Protein AF-A0A2G4G4Y2-F1 (afdb_monomer)

Solvent-accessible surface area (backbone atoms only — not comparable to full-atom values): 16328 Å² total; per-residue (Å²): 122,47,78,44,84,45,77,45,58,64,54,58,92,35,68,76,43,40,57,53,29,31,50,55,22,42,56,52,33,53,54,50,51,58,47,29,73,79,35,53,70,51,38,37,40,39,32,40,36,56,29,39,43,84,47,42,47,53,58,39,65,85,39,90,71,44,23,54,49,70,48,42,33,32,45,43,51,60,64,74,52,67,46,83,78,74,74,48,57,49,29,40,37,45,68,35,59,36,58,76,95,68,57,44,20,32,70,56,62,45,24,41,33,36,27,53,46,50,32,34,24,45,40,30,49,57,24,28,30,56,20,45,44,54,79,44,49,46,52,54,78,38,79,83,54,38,13,29,63,90,73,63,41,45,18,43,64,43,79,47,68,86,39,32,66,68,30,56,49,29,54,72,47,68,47,69,46,80,46,57,70,86,43,76,46,75,59,38,81,80,53,71,64,75,71,70,42,73,74,48,55,61,72,83,62,88,75,76,65,90,81,40,52,48,54,74,54,59,80,77,47,52,55,61,56,50,25,65,43,50,67,24,62,28,35,40,64,33,31,30,63,35,66,52,60,89,57,20,30,36,34,35,89,93,46,75,30,45,33,41,39,66,16,69,67,32,44,58,64,52,67,78,53,59,60,68,37,78,43,62,32,44,26,31,32,40,79,53,97,95,37,67,29,28,37,33,37,50,60,73,32,65,50,84,130

Nearest PDB structures (foldseek):
  4fva-assembly4_D  TM=6.480E-01  e=4.815E-03  Caenorhabditis elegans
  4fva-assembly1_A  TM=6.476E-01  e=6.534E-03  Caenorhabditis elegans
  4gew-assembly1_A-2  TM=6.719E-01  e=1.445E-02  Caenorhabditis elegans
  4o2d-assembly1_A  TM=7.742E-01  e=1.471E-01  Mycolicibacterium smegmatis MC2 155
  2rdh-assembly2_D  TM=5.387E-01  e=1.172E+00  Staphylococcus aureus

Structure (mmCIF, N/CA/C/O backbone):
data_AF-A0A2G4G4Y2-F1
#
_entry.id   AF-A0A2G4G4Y2-F1
#
loop_
_atom_site.group_PDB
_atom_site.id
_atom_site.type_symbol
_atom_site.label_atom_id
_atom_site.label_alt_id
_atom_site.label_comp_id
_atom_site.label_asym_id
_atom_site.label_entity_id
_atom_site.label_seq_id
_atom_site.pdbx_PDB_ins_code
_atom_site.Cartn_x
_atom_site.Cartn_y
_atom_site.Cartn_z
_atom_site.occupancy
_atom_site.B_iso_or_equiv
_atom_site.auth_seq_id
_atom_site.auth_comp_id
_atom_site.auth_asym_id
_atom_site.auth_atom_id
_atom_site.pdbx_PDB_model_num
ATOM 1 N N . VAL A 1 1 ? 10.364 -10.256 -24.403 1.00 93.12 1 VAL A N 1
ATOM 2 C CA . VAL A 1 1 ? 9.999 -9.499 -23.184 1.00 93.12 1 VAL A CA 1
ATOM 3 C C . VAL A 1 1 ? 10.179 -10.424 -21.996 1.00 93.12 1 VAL A C 1
ATOM 5 O O . VAL A 1 1 ? 9.792 -11.580 -22.102 1.00 93.12 1 VAL A O 1
ATOM 8 N N . TYR A 1 2 ? 10.785 -9.948 -20.914 1.00 97.50 2 TYR A N 1
ATOM 9 C CA . TYR A 1 2 ? 10.901 -10.660 -19.643 1.00 97.50 2 TYR A CA 1
ATOM 10 C C . TYR A 1 2 ? 9.932 -10.039 -18.639 1.00 97.50 2 TYR A C 1
ATOM 12 O O . TYR A 1 2 ? 9.883 -8.816 -18.522 1.00 97.50 2 TYR A O 1
ATOM 20 N N . VAL A 1 3 ? 9.178 -10.866 -17.918 1.00 98.00 3 VAL A N 1
ATOM 21 C CA . VAL A 1 3 ? 8.216 -10.410 -16.907 1.00 98.00 3 VAL A CA 1
ATOM 22 C C . VAL A 1 3 ? 8.534 -11.090 -15.581 1.00 98.00 3 VAL A C 1
ATOM 24 O O . VAL A 1 3 ? 8.591 -12.316 -15.513 1.00 98.00 3 VAL A O 1
ATOM 27 N N . TYR A 1 4 ? 8.742 -10.294 -14.534 1.00 98.44 4 TYR A N 1
ATOM 28 C CA . TYR A 1 4 ? 9.007 -10.763 -13.178 1.00 98.44 4 TYR A CA 1
ATOM 29 C C . TYR A 1 4 ? 7.856 -10.377 -12.254 1.00 98.44 4 TYR A C 1
ATOM 31 O O . TYR A 1 4 ? 7.689 -9.202 -11.932 1.00 98.44 4 TYR A O 1
ATOM 39 N N . SER A 1 5 ? 7.102 -11.376 -11.796 1.00 98.19 5 SER A N 1
ATOM 40 C CA . SER A 1 5 ? 6.100 -11.213 -10.741 1.00 98.19 5 SER A CA 1
ATOM 41 C C . SER A 1 5 ? 6.746 -11.462 -9.383 1.00 98.19 5 SER A C 1
ATOM 43 O O . SER A 1 5 ? 7.314 -12.528 -9.152 1.00 98.19 5 SER A O 1
ATOM 45 N N . ASN A 1 6 ? 6.681 -10.478 -8.494 1.00 98.38 6 ASN A N 1
ATOM 46 C CA . ASN A 1 6 ? 7.369 -10.483 -7.212 1.00 98.38 6 ASN A CA 1
ATOM 47 C C . ASN A 1 6 ? 6.383 -10.355 -6.049 1.00 98.38 6 ASN A C 1
ATOM 49 O O . ASN A 1 6 ? 5.378 -9.655 -6.140 1.00 98.38 6 ASN A O 1
ATOM 53 N N . HIS A 1 7 ? 6.727 -11.006 -4.941 1.00 98.31 7 HIS A N 1
ATOM 54 C CA . HIS A 1 7 ? 6.141 -10.763 -3.629 1.00 98.31 7 HIS A CA 1
ATOM 55 C C . HIS A 1 7 ? 7.283 -10.791 -2.607 1.00 98.31 7 HIS A C 1
ATOM 57 O O . HIS A 1 7 ? 7.875 -11.840 -2.348 1.00 98.31 7 HIS A O 1
ATOM 63 N N . TRP A 1 8 ? 7.681 -9.627 -2.098 1.00 98.38 8 TRP A N 1
ATOM 64 C CA . TRP A 1 8 ? 8.830 -9.497 -1.197 1.00 98.38 8 TRP A CA 1
ATOM 65 C C . TRP A 1 8 ? 8.428 -9.485 0.277 1.00 98.38 8 TRP A C 1
ATOM 67 O O . TRP A 1 8 ? 7.256 -9.422 0.625 1.00 98.38 8 TRP A O 1
ATOM 77 N N . LYS A 1 9 ? 9.423 -9.554 1.170 1.00 97.81 9 LYS A N 1
ATOM 78 C CA . LYS A 1 9 ? 9.201 -9.590 2.618 1.00 97.81 9 LYS A CA 1
ATOM 79 C C . LYS A 1 9 ? 8.484 -8.324 3.108 1.00 97.81 9 LYS A C 1
ATOM 81 O O . LYS A 1 9 ? 9.024 -7.226 2.964 1.00 97.81 9 LYS A O 1
ATOM 86 N N . SER A 1 10 ? 7.336 -8.510 3.760 1.00 96.94 10 SER A N 1
ATOM 87 C CA . SER A 1 10 ? 6.523 -7.444 4.358 1.00 96.94 10 SER A CA 1
ATOM 88 C C . SER A 1 10 ? 7.231 -6.631 5.442 1.00 96.94 10 SER A C 1
ATOM 90 O O . SER A 1 10 ? 8.297 -7.003 5.937 1.00 96.94 10 SER A O 1
ATOM 92 N N . GLY A 1 11 ? 6.636 -5.487 5.791 1.00 95.00 11 GLY A N 1
ATOM 93 C CA . GLY A 1 11 ? 7.161 -4.549 6.786 1.00 95.00 11 GLY A CA 1
ATOM 94 C C . GLY A 1 11 ? 7.997 -3.435 6.164 1.00 95.00 11 GLY A C 1
ATOM 95 O O . GLY A 1 11 ? 9.177 -3.295 6.493 1.00 95.00 11 GLY A O 1
ATOM 96 N N . ALA A 1 12 ? 7.391 -2.654 5.263 1.00 93.75 12 ALA A N 1
ATOM 97 C CA . ALA A 1 12 ? 8.050 -1.572 4.530 1.00 93.75 12 ALA A CA 1
ATOM 98 C C . ALA A 1 12 ? 8.750 -0.567 5.459 1.00 93.75 12 ALA A C 1
ATOM 100 O O . ALA A 1 12 ? 9.874 -0.174 5.190 1.00 93.75 12 ALA A O 1
ATOM 101 N N . GLY A 1 13 ? 8.144 -0.197 6.591 1.00 92.81 13 GLY A N 1
ATOM 102 C CA . GLY A 1 13 ? 8.740 0.745 7.550 1.00 92.81 13 GLY A CA 1
ATOM 103 C C . GLY A 1 13 ? 9.820 0.168 8.478 1.00 92.81 13 GLY A C 1
ATOM 104 O O . GLY A 1 13 ? 10.372 0.906 9.293 1.00 92.81 13 GLY A O 1
ATOM 105 N N . ASP A 1 14 ? 10.127 -1.129 8.391 1.00 95.69 14 ASP A N 1
ATOM 106 C CA . ASP A 1 14 ? 11.082 -1.805 9.274 1.00 95.69 14 ASP A CA 1
ATOM 107 C C . ASP A 1 14 ? 12.460 -1.942 8.601 1.00 95.69 14 ASP A C 1
ATOM 109 O O . ASP A 1 14 ? 12.625 -2.659 7.610 1.00 95.69 14 ASP A O 1
ATOM 113 N N . ALA A 1 15 ? 13.469 -1.264 9.160 1.00 95.19 15 ALA A N 1
ATOM 114 C CA . ALA A 1 15 ? 14.845 -1.276 8.655 1.00 95.19 15 ALA A CA 1
ATOM 115 C C . ALA A 1 15 ? 15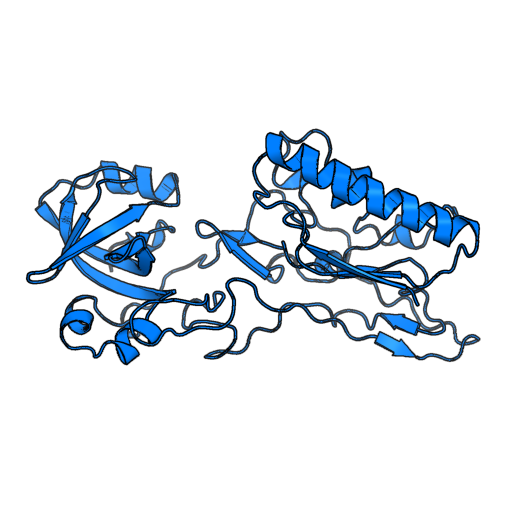.561 -2.632 8.833 1.00 95.19 15 ALA A C 1
ATOM 117 O O . ALA A 1 15 ? 16.504 -2.941 8.104 1.00 95.19 15 ALA A O 1
ATOM 118 N N . GLY A 1 16 ? 15.138 -3.454 9.796 1.00 96.44 16 GLY A N 1
ATOM 119 C CA . GLY A 1 16 ? 15.611 -4.827 9.952 1.00 96.44 16 GLY A CA 1
ATOM 120 C C . GLY A 1 16 ? 15.091 -5.722 8.830 1.00 96.44 16 GLY A C 1
ATOM 121 O O . GLY A 1 16 ? 15.869 -6.459 8.223 1.00 96.44 16 GLY A O 1
ATOM 122 N N . LEU A 1 17 ? 13.802 -5.603 8.501 1.00 97.12 17 LEU A N 1
ATOM 123 C CA . LEU A 1 17 ? 13.182 -6.345 7.396 1.00 97.12 17 LEU A CA 1
ATOM 12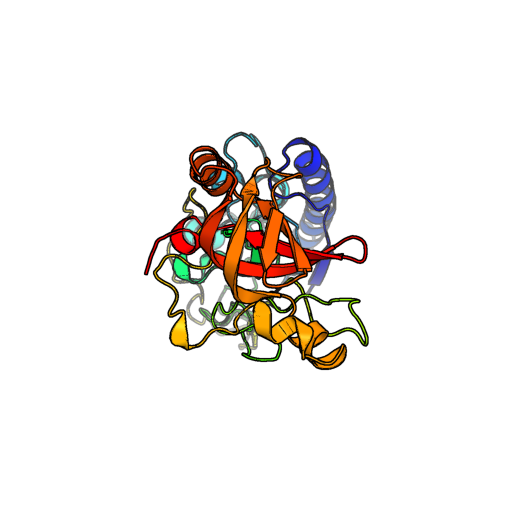4 C C . LEU A 1 17 ? 13.639 -5.842 6.018 1.00 97.12 17 LEU A C 1
ATOM 126 O O . LEU A 1 17 ? 13.723 -6.638 5.079 1.00 97.12 17 LEU A O 1
ATOM 130 N N . GLU A 1 18 ? 14.055 -4.577 5.908 1.00 97.88 18 GLU A N 1
ATOM 131 C CA . GLU A 1 18 ? 14.654 -4.019 4.687 1.00 97.88 18 GLU A CA 1
ATOM 132 C C . GLU A 1 18 ? 15.887 -4.806 4.233 1.00 97.88 18 GLU A C 1
ATOM 134 O O . GLU A 1 18 ? 16.091 -4.992 3.036 1.00 97.88 18 GLU A O 1
ATOM 139 N N . LYS A 1 19 ? 16.662 -5.382 5.162 1.00 97.50 19 LYS A N 1
ATOM 140 C CA . LYS A 1 19 ? 17.805 -6.247 4.822 1.00 97.50 19 LYS A CA 1
ATOM 141 C C . LYS A 1 19 ? 17.390 -7.462 3.988 1.00 97.50 19 LYS A C 1
ATOM 143 O O . LYS A 1 19 ? 18.124 -7.861 3.088 1.00 97.50 19 LYS A O 1
ATOM 148 N N . THR A 1 20 ? 16.210 -8.023 4.255 1.00 98.31 20 THR A N 1
ATOM 149 C CA . THR A 1 20 ? 15.667 -9.146 3.473 1.00 98.31 20 THR A CA 1
ATOM 150 C C . THR A 1 20 ? 15.221 -8.667 2.093 1.00 98.31 20 THR A C 1
ATOM 152 O O . THR A 1 20 ? 15.531 -9.297 1.087 1.00 98.31 20 THR A O 1
ATOM 155 N N . ARG A 1 21 ? 14.556 -7.507 2.007 1.00 98.38 21 ARG A N 1
ATOM 156 C CA . ARG A 1 21 ? 14.176 -6.924 0.710 1.00 98.38 21 ARG A CA 1
ATOM 157 C C . ARG A 1 21 ? 15.396 -6.557 -0.138 1.00 98.38 21 ARG A C 1
ATOM 159 O O . ARG A 1 21 ? 15.379 -6.783 -1.341 1.00 98.38 21 ARG A O 1
ATOM 166 N N . ILE A 1 22 ? 16.483 -6.088 0.475 1.00 98.56 22 ILE A N 1
ATOM 167 C CA . ILE A 1 22 ? 17.778 -5.867 -0.188 1.00 98.56 22 ILE A CA 1
ATOM 168 C C . ILE A 1 22 ? 18.317 -7.167 -0.798 1.00 98.56 22 ILE A C 1
ATOM 170 O O . ILE A 1 22 ? 18.809 -7.147 -1.924 1.00 98.56 22 ILE A O 1
ATOM 174 N N . GLN A 1 23 ? 18.202 -8.303 -0.104 1.00 98.50 23 GLN A N 1
ATOM 175 C CA . GLN A 1 23 ? 18.590 -9.606 -0.659 1.00 98.50 23 GLN A CA 1
ATOM 176 C C . GLN A 1 23 ? 17.690 -10.005 -1.836 1.00 98.50 23 GLN A C 1
ATOM 178 O O . GLN A 1 23 ? 18.212 -10.383 -2.886 1.00 98.50 23 GLN A O 1
ATOM 183 N N . ASN A 1 24 ? 16.366 -9.845 -1.706 1.00 98.44 24 ASN A N 1
ATOM 184 C CA . ASN A 1 24 ? 15.411 -10.101 -2.793 1.00 98.44 24 ASN A CA 1
ATOM 185 C C . ASN A 1 24 ? 15.750 -9.272 -4.043 1.00 98.44 24 ASN A C 1
ATOM 187 O O . ASN A 1 24 ? 15.885 -9.813 -5.142 1.00 98.44 24 ASN A O 1
ATOM 191 N N . ALA A 1 25 ? 15.959 -7.965 -3.861 1.00 98.25 25 ALA A N 1
ATOM 192 C CA . ALA A 1 25 ? 16.370 -7.056 -4.922 1.00 98.25 25 ALA A CA 1
ATOM 193 C C . ALA A 1 25 ? 17.727 -7.445 -5.516 1.00 98.25 25 ALA A C 1
ATOM 195 O O . ALA A 1 25 ? 17.899 -7.360 -6.726 1.00 98.25 25 ALA A O 1
ATOM 196 N N . GLY A 1 26 ? 18.677 -7.912 -4.701 1.00 98.25 26 GLY A N 1
ATOM 197 C CA . GLY A 1 26 ? 19.991 -8.364 -5.159 1.00 98.25 26 GLY A CA 1
ATOM 198 C C . GLY A 1 26 ? 19.918 -9.584 -6.080 1.00 98.25 26 GLY A C 1
ATOM 199 O O . GLY A 1 26 ? 20.594 -9.613 -7.110 1.00 98.25 26 GLY A O 1
ATOM 200 N N . VAL A 1 27 ? 19.064 -10.561 -5.756 1.00 98.31 27 VAL A N 1
ATOM 201 C CA . VAL A 1 27 ? 18.816 -11.735 -6.612 1.00 98.31 27 VAL A CA 1
ATOM 202 C C . VAL A 1 27 ? 18.230 -11.300 -7.952 1.00 98.31 27 VAL A C 1
ATOM 204 O O . VAL A 1 27 ? 18.762 -11.669 -9.003 1.00 98.31 27 VAL A O 1
ATOM 207 N N . LEU A 1 28 ? 17.183 -10.469 -7.925 1.00 98.06 28 LEU A N 1
ATOM 208 C CA . LEU A 1 28 ? 16.564 -9.962 -9.147 1.00 98.06 28 LEU A CA 1
ATOM 209 C C . LEU A 1 28 ? 17.567 -9.140 -9.966 1.00 98.06 28 LEU A C 1
ATOM 211 O O . LEU A 1 28 ? 17.751 -9.400 -11.150 1.00 98.06 28 LEU A O 1
ATOM 215 N N . ARG A 1 29 ? 18.293 -8.214 -9.331 1.00 97.19 29 ARG A N 1
ATOM 216 C CA . ARG A 1 29 ? 19.305 -7.373 -9.977 1.00 97.19 29 ARG A CA 1
ATOM 217 C C . ARG A 1 29 ? 20.386 -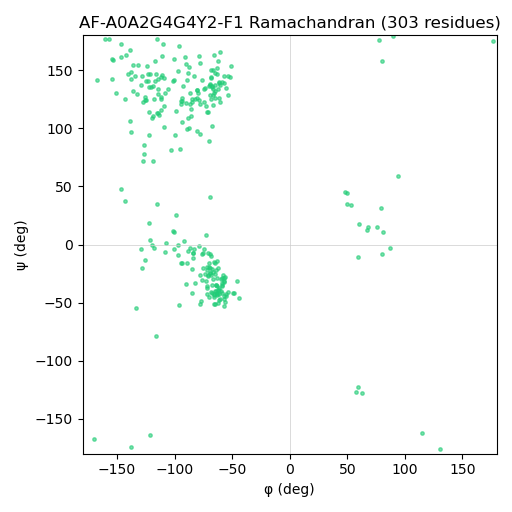8.197 -10.663 1.00 97.19 29 ARG A C 1
ATOM 219 O O . ARG A 1 29 ? 20.734 -7.900 -11.802 1.00 97.19 29 ARG A O 1
ATOM 226 N N . LYS A 1 30 ? 20.899 -9.243 -10.006 1.00 97.12 30 LYS A N 1
ATOM 227 C CA . LYS A 1 30 ? 21.881 -10.151 -10.615 1.00 97.12 30 LYS A CA 1
ATOM 228 C C . LYS A 1 30 ? 21.326 -10.758 -11.903 1.00 97.12 30 LYS A C 1
ATOM 230 O O . LYS A 1 30 ? 22.004 -10.724 -12.927 1.00 97.12 30 LYS A O 1
ATOM 235 N N . ARG A 1 31 ? 20.083 -11.243 -11.869 1.00 97.44 31 ARG A N 1
ATOM 236 C CA . ARG A 1 31 ? 19.438 -11.825 -13.047 1.00 97.44 31 ARG A CA 1
ATOM 237 C C . ARG A 1 31 ? 19.229 -10.805 -14.169 1.00 97.44 31 ARG A C 1
ATOM 239 O O . ARG A 1 31 ? 19.439 -11.126 -15.335 1.00 97.44 31 ARG A O 1
ATOM 246 N N . LEU A 1 32 ? 18.848 -9.575 -13.832 1.00 96.38 32 LEU A N 1
ATOM 247 C CA . LEU A 1 32 ? 18.716 -8.494 -14.810 1.00 96.38 32 LEU A CA 1
ATOM 248 C C . LEU A 1 32 ? 20.056 -8.156 -15.462 1.00 96.38 32 LEU A C 1
ATOM 250 O O . LEU A 1 32 ? 20.117 -8.026 -16.677 1.00 96.38 32 LEU A O 1
ATOM 254 N N . ASN A 1 33 ? 21.139 -8.098 -14.687 1.00 94.94 33 ASN A N 1
ATOM 255 C CA . ASN A 1 33 ? 22.475 -7.858 -15.229 1.00 94.94 33 ASN A CA 1
ATOM 256 C C . ASN A 1 33 ? 22.905 -8.963 -16.210 1.00 94.94 33 ASN A C 1
ATOM 258 O O . ASN A 1 33 ? 23.512 -8.662 -17.232 1.00 94.94 33 ASN A O 1
ATOM 262 N N . GLU A 1 34 ? 22.581 -10.232 -15.936 1.00 95.38 34 GLU A N 1
ATOM 263 C CA . GLU A 1 34 ? 22.824 -11.338 -16.878 1.00 95.38 34 GLU A CA 1
ATOM 264 C C . GLU A 1 34 ? 22.056 -11.140 -18.192 1.00 95.38 34 GLU A C 1
ATOM 266 O O . GLU A 1 34 ? 22.616 -11.341 -19.267 1.00 95.38 34 GLU A O 1
ATOM 271 N N . ILE A 1 35 ? 20.794 -10.709 -18.109 1.00 95.69 35 ILE A N 1
ATOM 272 C CA . ILE A 1 35 ? 19.957 -10.421 -19.280 1.00 95.69 35 ILE A CA 1
ATOM 273 C C . ILE A 1 35 ? 20.529 -9.248 -20.078 1.00 95.69 35 ILE A C 1
ATOM 275 O O . ILE A 1 35 ? 20.739 -9.390 -21.280 1.00 95.69 35 ILE A O 1
ATOM 279 N N . PHE A 1 36 ? 20.827 -8.124 -19.423 1.00 93.19 36 PHE A N 1
ATOM 280 C CA . PHE A 1 36 ? 21.331 -6.919 -20.084 1.00 93.19 36 PHE A CA 1
ATOM 281 C C . PHE A 1 36 ? 22.746 -7.084 -20.639 1.00 93.19 36 PHE A C 1
ATOM 283 O O . PHE A 1 36 ? 23.089 -6.452 -21.632 1.00 93.19 36 PHE A O 1
ATOM 290 N N . LYS A 1 37 ? 23.555 -7.984 -20.067 1.00 92.69 37 LYS A N 1
ATOM 291 C CA . LYS A 1 37 ? 24.855 -8.356 -20.641 1.00 92.69 37 LYS A CA 1
ATOM 292 C C . LYS A 1 37 ? 24.712 -9.045 -22.002 1.00 92.69 37 LYS A C 1
ATOM 294 O O . LYS A 1 37 ? 25.578 -8.875 -22.853 1.00 92.69 37 LYS A O 1
ATOM 299 N N . VAL A 1 38 ? 23.660 -9.841 -22.193 1.00 94.56 38 VAL A N 1
ATOM 300 C CA . VAL A 1 38 ? 23.389 -10.541 -23.462 1.00 94.56 38 VAL A CA 1
ATOM 301 C C . VAL A 1 38 ? 22.628 -9.642 -24.434 1.00 94.56 38 VAL A C 1
ATOM 303 O O . VAL A 1 38 ? 22.928 -9.625 -25.622 1.00 94.56 38 VAL A O 1
ATOM 306 N N . ASN A 1 39 ? 21.641 -8.903 -23.932 1.00 92.56 39 ASN A N 1
ATOM 307 C CA . ASN A 1 39 ? 20.833 -7.972 -24.702 1.00 92.56 39 ASN A CA 1
ATOM 308 C C . ASN A 1 39 ? 20.616 -6.680 -23.893 1.00 92.56 39 ASN A C 1
ATOM 310 O O . ASN A 1 39 ? 19.696 -6.640 -23.068 1.00 92.56 39 ASN A O 1
ATOM 314 N N . PRO A 1 40 ? 21.421 -5.630 -24.136 1.00 89.81 40 PRO A N 1
ATOM 315 C CA . PRO A 1 40 ? 21.276 -4.337 -23.465 1.00 89.81 40 PRO A CA 1
ATOM 316 C C . PRO A 1 40 ? 19.897 -3.696 -23.655 1.00 89.81 40 PRO A C 1
ATOM 318 O O . PRO A 1 40 ? 19.446 -2.968 -22.775 1.00 89.81 40 PRO A O 1
ATOM 321 N N . ASP A 1 41 ? 19.205 -4.029 -24.751 1.00 89.81 41 ASP A N 1
ATOM 322 C CA . ASP A 1 41 ? 17.879 -3.518 -25.102 1.00 89.81 41 ASP A CA 1
ATOM 323 C C . ASP A 1 41 ? 16.742 -4.488 -24.727 1.00 89.81 41 ASP A C 1
ATOM 325 O O . ASP A 1 41 ? 15.675 -4.525 -25.348 1.00 89.81 41 ASP A O 1
ATOM 329 N N . ALA A 1 42 ? 16.960 -5.351 -23.733 1.00 93.62 42 ALA A N 1
ATOM 330 C CA . ALA A 1 42 ? 15.927 -6.274 -23.291 1.00 93.62 42 ALA A CA 1
ATOM 331 C C . ALA A 1 42 ? 14.724 -5.532 -22.677 1.00 93.62 42 ALA A C 1
ATOM 333 O O . ALA A 1 42 ? 14.834 -4.806 -21.687 1.00 93.62 42 ALA A O 1
ATOM 334 N N . ASN A 1 43 ? 13.531 -5.817 -23.200 1.00 94.81 43 ASN A N 1
ATOM 335 C CA . ASN A 1 43 ? 12.273 -5.389 -22.590 1.00 94.81 43 ASN A CA 1
ATOM 336 C C . ASN A 1 43 ? 12.027 -6.184 -21.304 1.00 94.81 43 ASN A C 1
ATOM 338 O O . ASN A 1 43 ? 11.811 -7.399 -21.374 1.00 94.81 43 ASN A O 1
ATOM 342 N N . VAL A 1 44 ? 12.044 -5.510 -20.155 1.00 97.19 44 VAL A N 1
ATOM 343 C CA . VAL A 1 44 ? 11.849 -6.096 -18.825 1.00 97.19 44 VAL A CA 1
ATOM 344 C C . VAL A 1 44 ? 10.732 -5.357 -18.099 1.00 97.19 44 VAL A C 1
ATOM 346 O O . VAL A 1 44 ? 10.802 -4.143 -17.933 1.00 97.19 44 VAL A O 1
ATOM 349 N N . ILE A 1 45 ? 9.752 -6.110 -17.605 1.00 98.31 45 ILE A N 1
ATOM 350 C CA . ILE A 1 45 ? 8.708 -5.636 -16.694 1.00 98.31 45 ILE A CA 1
ATOM 351 C C . ILE A 1 45 ? 8.891 -6.347 -15.354 1.00 98.31 45 ILE A C 1
ATOM 353 O O . ILE A 1 45 ? 8.992 -7.572 -15.296 1.00 98.31 45 ILE A O 1
ATOM 357 N N . ILE A 1 46 ? 8.919 -5.583 -14.272 1.00 98.62 46 ILE A N 1
ATOM 358 C CA . ILE A 1 46 ? 8.945 -6.074 -12.894 1.00 98.62 46 ILE A CA 1
ATOM 359 C C . ILE A 1 46 ? 7.671 -5.569 -12.237 1.00 98.62 46 ILE A C 1
ATOM 361 O O . ILE A 1 46 ? 7.419 -4.368 -12.242 1.00 98.62 46 ILE A O 1
ATOM 365 N N . GLY A 1 47 ? 6.869 -6.462 -11.672 1.00 98.25 47 GLY A N 1
ATOM 366 C CA . GLY A 1 47 ? 5.650 -6.070 -10.983 1.00 98.25 47 GLY A CA 1
ATOM 367 C C . GLY A 1 47 ? 5.311 -6.953 -9.796 1.00 98.25 47 GLY A C 1
ATOM 368 O O . GLY A 1 47 ? 5.958 -7.976 -9.562 1.00 98.25 47 GLY A O 1
ATOM 369 N N . GLY A 1 48 ? 4.289 -6.538 -9.056 1.00 98.19 48 GLY A N 1
ATOM 370 C CA . GLY A 1 48 ? 3.772 -7.234 -7.880 1.00 98.19 48 GLY A CA 1
ATOM 371 C C . GLY A 1 48 ? 3.963 -6.437 -6.593 1.00 98.19 48 GLY A C 1
ATOM 372 O O . GLY A 1 48 ? 4.178 -5.224 -6.635 1.00 98.19 48 GLY A O 1
ATOM 373 N N . ASP A 1 49 ? 3.866 -7.133 -5.462 1.00 98.62 49 ASP A N 1
ATOM 374 C CA . ASP A 1 49 ? 4.032 -6.552 -4.132 1.00 98.62 49 ASP A CA 1
ATOM 375 C C . ASP A 1 49 ? 5.513 -6.559 -3.734 1.00 98.62 49 ASP A C 1
ATOM 377 O O . ASP A 1 49 ? 6.082 -7.572 -3.310 1.00 98.62 49 ASP A O 1
ATOM 381 N N . LEU A 1 50 ? 6.170 -5.410 -3.869 1.00 98.44 50 LEU A N 1
ATOM 382 C CA . LEU A 1 50 ? 7.570 -5.267 -3.467 1.00 98.44 50 LEU A CA 1
ATOM 383 C C . LEU A 1 50 ? 7.719 -4.977 -1.967 1.00 98.44 50 LEU A C 1
ATOM 385 O O . LEU A 1 50 ? 8.844 -4.923 -1.463 1.00 98.44 50 LEU A O 1
ATOM 389 N N . ASN A 1 51 ? 6.609 -4.806 -1.241 1.00 98.12 51 ASN A N 1
ATOM 390 C CA . ASN A 1 51 ? 6.570 -4.537 0.193 1.00 98.12 51 ASN A CA 1
ATOM 391 C C . ASN A 1 51 ? 7.501 -3.386 0.629 1.00 98.12 51 ASN A C 1
ATOM 393 O O . ASN A 1 51 ? 8.113 -3.392 1.700 1.00 98.12 51 ASN A O 1
ATOM 397 N N . THR A 1 52 ? 7.623 -2.390 -0.242 1.00 96.50 52 THR A N 1
ATOM 398 C CA . THR A 1 52 ? 8.443 -1.187 -0.098 1.00 96.50 52 THR A CA 1
ATOM 399 C C . THR A 1 52 ? 7.829 -0.080 -0.950 1.00 96.50 52 THR A C 1
ATOM 401 O O . THR A 1 52 ? 7.051 -0.368 -1.859 1.00 96.50 52 THR A O 1
ATOM 404 N N . HIS A 1 53 ? 8.141 1.182 -0.674 1.00 97.31 53 HIS A N 1
ATOM 405 C CA . HIS A 1 53 ? 7.619 2.308 -1.451 1.00 97.31 53 HIS A CA 1
ATOM 406 C C . HIS A 1 53 ? 8.543 2.664 -2.620 1.00 97.31 53 HIS A C 1
ATOM 408 O O . HIS A 1 53 ? 9.749 2.430 -2.567 1.00 97.31 53 HIS A O 1
ATOM 414 N N . TYR A 1 54 ? 8.001 3.287 -3.672 1.00 96.69 54 TYR A N 1
ATOM 415 C CA . TYR A 1 54 ? 8.813 3.768 -4.806 1.00 96.69 54 TYR A CA 1
ATOM 416 C C . TYR A 1 54 ? 9.904 4.774 -4.374 1.00 96.69 54 TYR A C 1
ATOM 418 O O . TYR A 1 54 ? 10.959 4.845 -4.995 1.00 96.69 54 TYR A O 1
ATOM 426 N N . ASN A 1 55 ? 9.646 5.522 -3.295 1.00 95.94 55 ASN A N 1
ATOM 427 C CA . ASN A 1 55 ? 10.493 6.542 -2.667 1.00 95.94 55 ASN A CA 1
ATOM 428 C C . ASN A 1 55 ? 10.924 6.139 -1.241 1.00 95.94 55 ASN A C 1
ATOM 430 O O . ASN A 1 55 ? 10.979 6.978 -0.335 1.00 95.94 55 ASN A O 1
ATOM 434 N N . GLN A 1 56 ? 11.148 4.843 -1.016 1.00 96.44 56 GLN A N 1
ATOM 435 C CA . GLN A 1 56 ? 11.466 4.250 0.282 1.00 96.44 56 GLN A CA 1
ATOM 436 C C . GLN A 1 56 ? 12.500 5.043 1.095 1.00 96.44 56 GLN A C 1
ATOM 438 O O . GLN A 1 56 ? 12.283 5.284 2.283 1.00 96.44 56 GLN A O 1
ATOM 443 N N . LEU A 1 57 ? 13.596 5.475 0.465 1.00 94.50 57 LEU A N 1
ATOM 444 C CA . LEU A 1 57 ? 14.669 6.214 1.134 1.00 94.50 57 LEU A CA 1
ATOM 445 C C . LEU A 1 57 ? 14.187 7.582 1.639 1.00 94.50 57 LEU A C 1
ATOM 447 O O . LEU A 1 57 ? 14.526 7.992 2.746 1.00 94.50 57 LEU A O 1
ATOM 451 N N . GLN A 1 58 ? 13.362 8.280 0.854 1.00 95.19 58 GLN A N 1
ATOM 452 C CA . GLN A 1 58 ? 12.803 9.576 1.241 1.00 95.19 58 GLN A CA 1
ATOM 453 C C . GLN A 1 58 ? 11.748 9.435 2.342 1.00 95.19 58 GLN A C 1
ATOM 455 O O . GLN A 1 58 ? 11.692 10.280 3.235 1.00 95.19 58 GLN A O 1
ATOM 460 N N . ARG A 1 59 ? 10.929 8.375 2.301 1.00 94.44 59 ARG A N 1
ATOM 461 C CA . ARG A 1 59 ? 9.913 8.103 3.332 1.00 94.44 59 ARG A CA 1
ATOM 462 C C . ARG A 1 59 ? 10.532 7.628 4.648 1.00 94.44 59 ARG A C 1
ATOM 464 O O . ARG A 1 59 ? 10.053 7.984 5.722 1.00 94.44 59 ARG A O 1
ATOM 471 N N . TYR A 1 60 ? 11.616 6.856 4.577 1.00 94.50 60 TYR A N 1
ATOM 472 C CA . TYR A 1 60 ? 12.304 6.284 5.733 1.00 94.50 60 TYR A CA 1
ATOM 473 C C . TYR A 1 60 ? 13.806 6.607 5.704 1.00 94.50 60 TYR A C 1
ATOM 475 O O . TYR A 1 60 ? 14.623 5.703 5.543 1.00 94.50 60 TYR A O 1
ATOM 483 N N . PRO A 1 61 ? 14.213 7.865 5.963 1.00 92.06 61 PRO A N 1
ATOM 484 C CA . PRO A 1 61 ? 15.610 8.308 5.833 1.00 92.06 61 PRO A CA 1
ATOM 485 C C . PRO A 1 61 ? 16.589 7.613 6.792 1.00 92.06 61 PRO A C 1
ATOM 487 O O . PRO A 1 61 ? 17.800 7.682 6.614 1.00 92.06 61 PRO A O 1
ATOM 490 N N . LYS A 1 62 ? 16.079 6.919 7.818 1.00 91.19 62 LYS A N 1
ATOM 491 C CA . LYS A 1 62 ? 16.891 6.066 8.702 1.00 91.19 62 LYS A CA 1
ATOM 492 C C . LYS A 1 62 ? 17.391 4.797 8.000 1.00 91.19 62 LYS A C 1
ATOM 494 O O . LYS A 1 62 ? 18.322 4.162 8.489 1.00 91.19 62 LYS A O 1
ATOM 499 N N . MET A 1 63 ? 16.770 4.404 6.889 1.00 93.00 63 MET A N 1
ATOM 500 C CA . MET A 1 63 ? 17.248 3.327 6.031 1.00 93.00 63 MET A CA 1
ATOM 501 C C . MET A 1 63 ? 18.350 3.895 5.138 1.00 93.00 63 MET A C 1
ATOM 503 O O . MET A 1 63 ? 18.062 4.519 4.134 1.00 93.00 63 MET A O 1
ATOM 507 N N . GLY A 1 64 ? 19.622 3.706 5.496 1.00 90.50 64 GLY A N 1
ATOM 508 C CA . GLY A 1 64 ? 20.741 4.248 4.706 1.00 90.50 64 GLY A CA 1
ATOM 509 C C . GLY A 1 64 ? 20.932 3.602 3.324 1.00 90.50 64 GLY A C 1
ATOM 510 O O . GLY A 1 64 ? 21.745 4.076 2.539 1.00 90.50 64 GLY A O 1
ATOM 511 N N . ARG A 1 65 ? 20.227 2.499 3.043 1.00 95.44 65 ARG A N 1
ATOM 512 C CA . ARG A 1 65 ? 20.225 1.773 1.768 1.00 95.44 65 ARG A CA 1
ATOM 513 C C . ARG A 1 65 ? 18.908 1.016 1.624 1.00 95.44 65 ARG A C 1
ATOM 515 O O . ARG A 1 65 ? 18.433 0.451 2.608 1.00 95.44 65 ARG A O 1
ATOM 522 N N . THR A 1 66 ? 18.364 0.963 0.415 1.00 97.38 66 THR A N 1
ATOM 523 C CA . THR A 1 66 ? 17.038 0.414 0.119 1.00 97.38 66 THR A CA 1
ATOM 524 C C . THR A 1 66 ? 17.038 -0.561 -1.058 1.00 97.38 66 THR A C 1
ATOM 526 O O . THR A 1 66 ? 17.886 -0.517 -1.953 1.00 97.38 66 THR A O 1
ATOM 529 N N . ALA A 1 67 ? 16.068 -1.469 -1.058 1.00 97.56 67 ALA A N 1
ATOM 530 C CA . ALA A 1 67 ? 15.928 -2.534 -2.037 1.00 97.56 67 ALA A CA 1
ATOM 531 C C . ALA A 1 67 ? 15.615 -2.006 -3.446 1.00 97.56 67 ALA A C 1
ATOM 533 O O . ALA A 1 67 ? 16.297 -2.372 -4.400 1.00 97.56 67 ALA A O 1
ATOM 534 N N . VAL A 1 68 ? 14.608 -1.138 -3.591 1.00 96.25 68 VAL A N 1
ATOM 535 C CA . VAL A 1 68 ? 14.151 -0.658 -4.910 1.00 96.25 68 VAL A CA 1
ATOM 536 C C . VAL A 1 68 ? 15.086 0.399 -5.494 1.00 96.25 68 VAL A C 1
ATOM 538 O O . VAL A 1 68 ? 15.492 0.270 -6.650 1.00 96.25 68 VAL A O 1
ATOM 541 N N . GLN A 1 69 ? 15.464 1.416 -4.717 1.00 94.31 69 GLN A N 1
ATOM 542 C CA . GLN A 1 69 ? 16.251 2.531 -5.253 1.00 94.31 69 GLN A CA 1
ATOM 543 C C . GLN A 1 69 ? 17.730 2.154 -5.404 1.00 94.31 69 GLN A C 1
ATOM 545 O O . GLN A 1 69 ? 18.283 2.273 -6.496 1.00 94.31 69 GLN A O 1
ATOM 550 N N . ASP A 1 70 ? 18.361 1.626 -4.350 1.00 94.81 70 ASP A N 1
ATOM 551 C CA . ASP A 1 70 ? 19.822 1.455 -4.327 1.00 94.81 70 ASP A CA 1
ATOM 552 C C . ASP A 1 70 ? 20.304 0.102 -4.866 1.00 94.81 70 ASP A C 1
ATOM 554 O O . ASP A 1 70 ? 21.398 0.006 -5.421 1.00 94.81 70 ASP A O 1
ATOM 558 N N . VAL A 1 71 ? 19.535 -0.973 -4.662 1.00 96.56 71 VAL A N 1
ATOM 559 C CA . VAL A 1 71 ? 19.956 -2.332 -5.053 1.00 96.56 71 VAL A CA 1
ATOM 560 C C . VAL A 1 71 ? 19.386 -2.722 -6.408 1.00 96.56 71 VAL A C 1
ATOM 562 O O . VAL A 1 71 ? 20.136 -3.134 -7.292 1.00 96.56 71 VAL A O 1
ATOM 565 N N . LEU A 1 72 ? 18.070 -2.591 -6.587 1.00 95.81 72 LEU A N 1
ATOM 566 C CA . LEU A 1 72 ? 17.423 -2.879 -7.861 1.00 95.81 72 LEU A CA 1
ATOM 567 C C . LEU A 1 72 ? 17.774 -1.817 -8.913 1.00 95.81 72 LEU A C 1
ATOM 569 O O . LEU A 1 72 ? 17.819 -2.154 -10.094 1.00 95.81 72 LEU A O 1
ATOM 573 N N . GLY A 1 73 ? 18.091 -0.584 -8.500 1.00 92.81 73 GLY A N 1
ATOM 574 C CA . GLY A 1 73 ? 18.489 0.510 -9.392 1.00 92.81 73 GLY A CA 1
ATOM 575 C C . GLY A 1 73 ? 17.304 1.179 -10.090 1.00 92.81 73 GLY A C 1
ATOM 576 O O . GLY A 1 73 ? 17.426 1.603 -11.241 1.00 92.81 73 GLY A O 1
ATOM 577 N N . SER A 1 74 ? 16.146 1.211 -9.426 1.00 93.44 74 SER A N 1
ATOM 578 C CA . SER A 1 74 ? 14.927 1.840 -9.931 1.00 93.44 74 SER A CA 1
ATOM 579 C C . SER A 1 74 ? 14.807 3.285 -9.456 1.00 93.44 74 SER A C 1
ATOM 581 O O . SER A 1 74 ? 15.008 3.572 -8.281 1.00 93.44 74 SER A O 1
ATOM 583 N N . GLN A 1 75 ? 14.420 4.192 -10.350 1.00 89.75 75 GLN A N 1
ATOM 584 C CA . GLN A 1 75 ? 14.369 5.632 -10.066 1.00 89.75 75 GLN A CA 1
ATOM 585 C C . GLN A 1 75 ? 13.395 6.379 -10.994 1.00 89.75 75 GLN A C 1
ATOM 587 O O . GLN A 1 75 ? 12.787 5.756 -11.865 1.00 89.75 75 GLN A O 1
ATOM 592 N N . GLY A 1 76 ? 13.217 7.688 -10.782 1.00 92.00 76 GLY A N 1
ATOM 593 C CA . GLY A 1 76 ? 12.254 8.515 -11.520 1.00 92.00 76 GLY A CA 1
ATOM 594 C C . GLY A 1 76 ? 12.847 9.508 -12.515 1.00 92.00 76 GLY A C 1
ATOM 595 O O . GLY A 1 76 ? 12.089 10.151 -13.239 1.00 92.00 76 GLY A O 1
ATOM 596 N N . SER A 1 77 ? 14.172 9.669 -12.569 1.00 88.69 77 SER A N 1
ATOM 597 C CA . SER A 1 77 ? 14.798 10.650 -13.460 1.00 88.69 77 SER A CA 1
ATOM 598 C C . SER A 1 77 ? 14.713 10.206 -14.917 1.00 88.69 77 SER A C 1
ATOM 600 O O . SER A 1 77 ? 15.368 9.240 -15.322 1.00 88.69 77 SER A O 1
ATOM 602 N N . ILE A 1 78 ? 13.956 10.960 -15.717 1.00 85.00 78 ILE A N 1
ATOM 603 C CA . ILE A 1 78 ? 13.896 10.791 -17.175 1.00 85.00 78 ILE A CA 1
ATOM 604 C C . ILE A 1 78 ? 15.286 10.987 -17.787 1.00 85.00 78 ILE A C 1
ATOM 606 O O . ILE A 1 78 ? 15.675 10.214 -18.651 1.00 85.00 78 ILE A O 1
ATOM 610 N N . GLU A 1 79 ? 16.070 11.958 -17.316 1.00 84.06 79 GLU A N 1
ATOM 611 C CA . GLU A 1 79 ? 17.428 12.211 -17.815 1.00 84.06 79 GLU A CA 1
ATOM 612 C C . GLU A 1 79 ? 18.319 10.970 -17.678 1.00 84.06 79 GLU A C 1
ATOM 614 O O . GLU A 1 79 ? 18.864 10.483 -18.665 1.00 84.06 79 GLU A O 1
ATOM 619 N N . LYS A 1 80 ? 18.398 10.382 -16.478 1.00 81.44 80 LYS A N 1
ATOM 620 C CA . LYS A 1 80 ? 19.198 9.165 -16.251 1.00 81.44 80 LYS A CA 1
ATOM 621 C C . LYS A 1 80 ? 18.650 7.946 -16.983 1.00 81.44 80 LYS A C 1
ATOM 623 O O . LYS A 1 80 ? 19.401 7.040 -17.319 1.00 81.44 80 LYS A O 1
ATOM 628 N N . PHE A 1 81 ? 17.339 7.896 -17.191 1.00 81.12 81 PHE A N 1
ATOM 629 C CA . PHE A 1 81 ? 16.697 6.801 -17.907 1.00 81.12 81 PHE A CA 1
ATOM 630 C C . PHE A 1 81 ? 16.900 6.906 -19.425 1.00 81.12 81 PHE A C 1
ATOM 632 O O . PHE A 1 81 ? 16.989 5.892 -20.112 1.00 81.12 81 PHE A O 1
ATOM 639 N N . THR A 1 82 ? 17.022 8.124 -19.954 1.00 75.88 82 THR A N 1
ATOM 640 C CA . THR A 1 82 ? 17.201 8.400 -21.386 1.00 75.88 82 THR A CA 1
ATOM 641 C C . THR A 1 82 ? 18.665 8.555 -21.794 1.00 75.88 82 THR A C 1
ATOM 643 O O . THR A 1 82 ? 18.963 8.412 -22.982 1.00 75.88 82 THR A O 1
ATOM 646 N N . SER A 1 83 ? 19.585 8.758 -20.842 1.00 74.44 83 SER A N 1
ATOM 647 C CA . SER A 1 83 ? 21.007 8.986 -21.113 1.00 74.44 83 SER A CA 1
ATOM 648 C C . SER A 1 83 ? 21.632 7.891 -21.987 1.00 74.44 83 SER A C 1
ATOM 650 O O . SER A 1 83 ? 21.269 6.712 -21.922 1.00 74.44 83 SER A O 1
ATOM 652 N N . ALA A 1 84 ? 22.569 8.300 -22.846 1.00 63.16 84 ALA A N 1
ATOM 653 C CA . ALA A 1 84 ? 23.317 7.410 -23.737 1.00 63.16 84 ALA A CA 1
ATOM 654 C C . ALA A 1 84 ? 24.388 6.579 -23.004 1.00 63.16 84 ALA A C 1
ATOM 656 O O . ALA A 1 84 ? 25.020 5.720 -23.619 1.00 63.16 84 ALA A O 1
ATOM 657 N N . ASP A 1 85 ? 24.576 6.805 -21.699 1.00 62.72 85 ASP A N 1
ATOM 658 C CA . ASP A 1 85 ? 25.415 5.968 -20.846 1.00 62.72 85 ASP A CA 1
ATOM 659 C C . ASP A 1 85 ? 24.724 4.611 -20.659 1.00 62.72 85 ASP A C 1
ATOM 661 O O . ASP A 1 85 ? 23.905 4.386 -19.766 1.00 62.72 85 ASP A O 1
ATOM 665 N N . ASN A 1 86 ? 25.041 3.713 -21.593 1.00 52.59 86 ASN A N 1
ATOM 666 C CA . ASN A 1 86 ? 24.385 2.443 -21.900 1.00 52.59 86 ASN A CA 1
ATOM 667 C C . ASN A 1 86 ? 24.549 1.352 -20.839 1.00 52.59 86 ASN A C 1
ATOM 669 O O . ASN A 1 86 ? 24.703 0.179 -21.174 1.00 52.59 86 ASN A O 1
ATOM 673 N N . ASN A 1 87 ? 24.477 1.668 -19.549 1.00 56.06 87 ASN A N 1
ATOM 674 C CA . ASN A 1 87 ? 24.658 0.621 -18.550 1.00 56.06 87 ASN A CA 1
ATOM 675 C C . ASN A 1 87 ? 23.462 -0.347 -18.440 1.00 56.06 87 ASN A C 1
ATOM 677 O O . ASN A 1 87 ? 23.454 -1.148 -17.511 1.00 56.06 87 ASN A O 1
ATOM 681 N N . GLY A 1 88 ? 22.461 -0.264 -19.342 1.00 55.69 88 GLY A N 1
ATOM 682 C CA . GLY A 1 88 ? 21.348 -1.212 -19.578 1.00 55.69 88 GLY A CA 1
ATOM 683 C C . GLY A 1 88 ? 20.418 -1.474 -18.390 1.00 55.69 88 GLY A C 1
ATOM 684 O O . GLY A 1 88 ? 19.352 -2.056 -18.520 1.00 55.69 88 GLY A O 1
ATOM 685 N N . ALA A 1 89 ? 20.816 -1.017 -17.214 1.00 64.62 89 ALA A N 1
ATOM 686 C CA . ALA A 1 89 ? 20.336 -1.464 -15.930 1.00 64.62 89 ALA A CA 1
ATOM 687 C C . ALA A 1 89 ? 19.747 -0.293 -15.134 1.00 64.62 89 ALA A C 1
ATOM 689 O O . ALA A 1 89 ? 19.621 -0.373 -13.915 1.00 64.62 89 ALA A O 1
ATOM 690 N N . VAL A 1 90 ? 19.406 0.811 -15.798 1.00 83.31 90 VAL A N 1
ATOM 691 C CA . VAL A 1 90 ? 18.554 1.843 -15.205 1.00 83.31 90 VAL A CA 1
ATOM 692 C C . VAL A 1 90 ? 17.112 1.386 -15.379 1.00 83.31 90 VAL A C 1
ATOM 694 O O . VAL A 1 90 ? 16.678 1.072 -16.487 1.00 83.31 90 VAL A O 1
ATOM 697 N N . LEU A 1 91 ? 16.382 1.319 -14.272 1.00 94.25 91 LEU A N 1
ATOM 698 C CA . LEU A 1 91 ? 14.975 0.947 -14.261 1.00 94.25 91 LEU A CA 1
ATOM 699 C C . LEU A 1 91 ? 14.127 2.164 -13.892 1.00 94.25 91 LEU A C 1
ATOM 701 O O . LEU A 1 91 ? 14.546 2.997 -13.084 1.00 94.25 91 LEU A O 1
ATOM 705 N N . TYR A 1 92 ? 12.933 2.256 -14.468 1.00 95.56 92 TYR A N 1
ATOM 706 C CA . TYR A 1 92 ? 11.989 3.330 -14.180 1.00 95.56 92 TYR A CA 1
ATOM 707 C C . TYR A 1 92 ? 10.777 2.791 -13.438 1.00 95.56 92 TYR A C 1
ATOM 709 O O . TYR A 1 92 ? 10.130 1.848 -13.896 1.00 95.56 92 TYR A O 1
ATOM 717 N N . ASN A 1 93 ? 10.463 3.393 -12.293 1.00 97.50 93 ASN A N 1
ATOM 718 C CA . ASN A 1 93 ? 9.267 3.048 -11.531 1.00 97.50 93 ASN A CA 1
ATOM 719 C C . ASN A 1 93 ? 8.079 3.858 -12.041 1.00 97.50 93 ASN A C 1
ATOM 721 O O . ASN A 1 93 ? 8.103 5.085 -11.961 1.00 97.50 93 ASN A O 1
ATOM 725 N N . LEU A 1 94 ? 7.023 3.198 -12.515 1.00 98.06 94 LEU A N 1
ATOM 726 C CA . LEU A 1 94 ? 5.890 3.901 -13.111 1.00 98.06 94 LEU A CA 1
ATOM 727 C C . LEU A 1 94 ? 5.119 4.772 -12.109 1.00 98.06 94 LEU A C 1
ATOM 729 O O . LEU A 1 94 ? 4.421 5.690 -12.532 1.00 98.06 94 LEU A O 1
ATOM 733 N N . TRP A 1 95 ? 5.307 4.605 -10.791 1.00 97.88 95 TRP A N 1
ATOM 734 C CA . TRP A 1 95 ? 4.790 5.575 -9.817 1.00 97.88 95 TRP A CA 1
ATOM 735 C C . TRP A 1 95 ? 5.294 7.001 -10.072 1.00 97.88 95 TRP A C 1
ATOM 737 O O . TRP A 1 95 ? 4.576 7.953 -9.770 1.00 97.88 95 TRP A O 1
ATOM 747 N N . TYR A 1 96 ? 6.477 7.173 -10.671 1.00 96.75 96 TYR A N 1
ATOM 748 C CA . TYR A 1 96 ? 6.995 8.489 -11.049 1.00 96.75 96 TYR A CA 1
ATOM 749 C C . TYR A 1 96 ? 6.249 9.151 -12.204 1.00 96.75 96 TYR A C 1
ATOM 751 O O . TYR A 1 96 ? 6.352 10.366 -12.332 1.00 96.75 96 TYR A O 1
ATOM 759 N N . ASP A 1 97 ? 5.453 8.404 -12.968 1.00 96.25 97 ASP A N 1
ATOM 760 C CA . ASP A 1 97 ? 4.581 8.931 -14.021 1.00 96.25 97 ASP A CA 1
ATOM 761 C C . ASP A 1 97 ? 3.187 9.328 -13.486 1.00 96.25 97 ASP A C 1
ATOM 763 O O . ASP A 1 97 ? 2.384 9.954 -14.175 1.00 96.25 97 ASP A O 1
ATOM 767 N N . VAL A 1 98 ? 2.915 9.054 -12.206 1.00 96.81 98 VAL A N 1
ATOM 768 C CA . VAL A 1 98 ? 1.661 9.393 -11.515 1.00 96.81 98 VAL A CA 1
ATOM 769 C C . VAL A 1 98 ? 1.856 10.636 -10.653 1.00 96.81 98 VAL A C 1
ATOM 771 O O . VAL A 1 98 ? 2.893 10.795 -10.001 1.00 96.81 98 VAL A O 1
ATOM 774 N N . GLU A 1 99 ? 0.852 11.516 -10.613 1.00 95.00 99 GLU A N 1
ATOM 775 C CA . GLU A 1 99 ? 0.828 12.656 -9.687 1.00 95.00 99 GLU A CA 1
ATOM 776 C C . GLU A 1 99 ? 0.982 12.185 -8.237 1.00 95.00 99 GLU A C 1
ATOM 778 O O . GLU A 1 99 ? 0.269 11.260 -7.845 1.00 95.00 99 GLU A O 1
ATOM 783 N N . PRO A 1 100 ? 1.830 12.818 -7.401 1.00 94.06 100 PRO A N 1
ATOM 784 C CA . PRO A 1 100 ? 2.039 12.389 -6.022 1.00 94.06 100 PRO A CA 1
ATOM 785 C C . PRO A 1 100 ? 0.743 12.155 -5.239 1.00 94.06 100 PRO A C 1
ATOM 787 O O . PRO A 1 100 ? 0.631 11.137 -4.565 1.00 94.06 100 PRO A O 1
ATOM 790 N N . SER A 1 101 ? -0.256 13.032 -5.400 1.00 92.50 101 SER A N 1
ATOM 791 C CA . SER A 1 101 ? -1.565 12.943 -4.731 1.00 92.50 101 SER A CA 1
ATOM 792 C C . SER A 1 101 ? -2.407 11.722 -5.126 1.00 92.50 101 SER A C 1
ATOM 794 O O . SER A 1 101 ? -3.365 11.398 -4.430 1.00 92.50 101 SER A O 1
ATOM 796 N N . GLN A 1 102 ? -2.063 11.051 -6.227 1.00 93.94 102 GLN A N 1
ATOM 797 C CA . GLN A 1 102 ? -2.744 9.862 -6.745 1.00 93.94 102 GLN A CA 1
ATOM 798 C C . GLN A 1 102 ? -1.923 8.578 -6.551 1.00 93.94 102 GLN A C 1
ATOM 800 O O . GLN A 1 102 ? -2.363 7.504 -6.962 1.00 93.94 102 GLN A O 1
ATOM 805 N N . ARG A 1 103 ? -0.739 8.655 -5.927 1.00 95.81 103 ARG A N 1
ATOM 806 C CA . ARG A 1 103 ? 0.119 7.488 -5.686 1.00 95.81 103 ARG A CA 1
ATOM 807 C C . ARG A 1 103 ? -0.405 6.670 -4.513 1.00 95.81 103 ARG A C 1
ATOM 809 O O . ARG A 1 103 ? -0.110 6.982 -3.361 1.00 95.81 103 ARG A O 1
ATOM 816 N N . ARG A 1 104 ? -1.191 5.639 -4.816 1.00 95.50 104 ARG A N 1
ATOM 817 C CA . ARG A 1 104 ? -1.812 4.764 -3.818 1.00 95.50 104 ARG A CA 1
ATOM 818 C C . ARG A 1 104 ? -2.028 3.355 -4.353 1.00 95.50 104 ARG A C 1
ATOM 820 O O . ARG A 1 104 ? -2.626 3.202 -5.409 1.00 95.50 104 ARG A O 1
ATOM 827 N N . SER A 1 105 ? -1.616 2.342 -3.604 1.00 97.06 105 SER A N 1
ATOM 828 C CA . SER A 1 105 ? -2.010 0.943 -3.829 1.00 97.06 105 SER A CA 1
ATOM 829 C C . SER A 1 105 ? -2.554 0.256 -2.589 1.00 97.06 105 SER A C 1
ATOM 831 O O . SER A 1 105 ? -3.228 -0.752 -2.708 1.00 97.06 105 SER A O 1
ATOM 833 N N . ASP A 1 106 ? -2.259 0.769 -1.408 1.00 96.00 106 ASP A N 1
ATOM 834 C CA . ASP A 1 106 ? -2.566 0.136 -0.131 1.00 96.00 106 ASP A CA 1
ATOM 835 C C . ASP A 1 106 ? -2.709 1.215 0.935 1.00 96.00 106 ASP A C 1
ATOM 837 O O . ASP A 1 106 ? -2.222 2.333 0.749 1.00 96.00 106 ASP A O 1
ATOM 841 N N . SER A 1 107 ? -3.396 0.892 2.028 1.00 91.69 107 SER A N 1
ATOM 842 C CA . SER A 1 107 ? -3.491 1.770 3.192 1.00 91.69 107 SER A CA 1
ATOM 843 C C . SER A 1 107 ? -2.941 1.068 4.422 1.00 91.69 107 SER A C 1
ATOM 845 O O . SER A 1 107 ? -3.248 -0.094 4.684 1.00 91.69 107 SER A O 1
ATOM 847 N N . TYR A 1 108 ? -2.136 1.792 5.194 1.00 88.62 108 TYR A N 1
ATOM 848 C CA . TYR A 1 108 ? -1.610 1.312 6.459 1.00 88.62 108 TYR A CA 1
ATOM 849 C C . TYR A 1 108 ? -1.554 2.452 7.474 1.00 88.62 108 TYR A C 1
ATOM 851 O O . TYR A 1 108 ? -0.949 3.492 7.224 1.00 88.62 108 TYR A O 1
ATOM 859 N N . GLN A 1 109 ? -2.180 2.257 8.639 1.00 86.75 109 GLN A N 1
ATOM 860 C CA . GLN A 1 109 ? -2.223 3.239 9.737 1.00 86.75 109 GLN A CA 1
ATOM 861 C C . GLN A 1 109 ? -2.730 4.633 9.321 1.00 86.75 109 GLN A C 1
ATOM 863 O O . GLN A 1 109 ? -2.293 5.653 9.860 1.00 86.75 109 GLN A O 1
ATOM 868 N N . GLY A 1 110 ? -3.667 4.681 8.372 1.00 87.75 110 GLY A N 1
ATOM 869 C CA . GLY A 1 110 ? -4.244 5.928 7.869 1.00 87.75 110 GLY A CA 1
ATOM 870 C C . GLY A 1 110 ? -3.384 6.651 6.829 1.00 87.75 110 GLY A C 1
ATOM 871 O O . GLY A 1 110 ? -3.668 7.804 6.497 1.00 87.75 110 GLY A O 1
ATOM 872 N N . GLU A 1 111 ? -2.334 6.008 6.316 1.00 91.56 111 GLU A N 1
ATOM 873 C CA . GLU A 1 111 ? -1.457 6.543 5.278 1.00 91.56 111 GLU A CA 1
ATOM 874 C C . GLU A 1 111 ? -1.516 5.695 4.003 1.00 91.56 111 GLU A C 1
ATOM 876 O O . GLU A 1 111 ? -1.485 4.466 4.056 1.00 91.56 111 GLU A O 1
ATOM 881 N N . TRP A 1 112 ? -1.502 6.356 2.845 1.00 95.00 112 TRP A N 1
ATOM 882 C CA . TRP A 1 112 ? -1.355 5.693 1.554 1.00 95.00 112 TRP A CA 1
ATOM 883 C C . TRP A 1 112 ? 0.051 5.111 1.377 1.00 95.00 112 TRP A C 1
ATOM 885 O O . TRP A 1 112 ? 1.071 5.752 1.671 1.00 9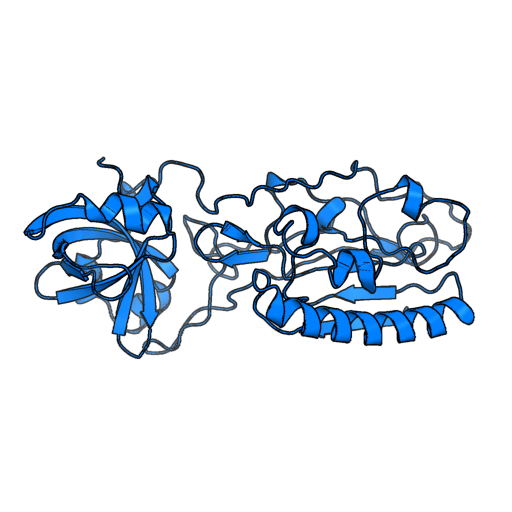5.00 112 TRP A O 1
ATOM 895 N N . GLY A 1 113 ? 0.098 3.898 0.840 1.00 96.25 113 GLY A N 1
ATOM 896 C CA . GLY A 1 113 ? 1.294 3.202 0.399 1.00 96.25 113 GLY A CA 1
ATOM 897 C C . GLY A 1 113 ? 1.320 2.942 -1.106 1.00 96.25 113 GLY A C 1
ATOM 898 O O . GLY A 1 113 ? 0.414 3.306 -1.853 1.00 96.25 113 GLY A O 1
ATOM 899 N N . THR A 1 114 ? 2.433 2.365 -1.545 1.00 97.50 114 THR A N 1
ATOM 900 C CA . THR A 1 114 ? 2.791 2.113 -2.954 1.00 97.50 114 THR A CA 1
ATOM 901 C C . THR A 1 114 ? 3.517 0.773 -3.071 1.00 97.50 114 THR A C 1
ATOM 903 O O . THR A 1 114 ? 4.506 0.642 -3.793 1.00 97.50 114 THR A O 1
ATOM 906 N N . LEU A 1 115 ? 3.075 -0.208 -2.278 1.00 98.00 115 LEU A N 1
ATOM 907 C CA . LEU A 1 115 ? 3.701 -1.525 -2.193 1.00 98.00 115 LEU A CA 1
ATOM 908 C C . LEU A 1 115 ? 3.540 -2.306 -3.503 1.00 98.00 115 LEU A C 1
ATOM 910 O O . LEU A 1 115 ? 4.478 -2.978 -3.935 1.00 98.00 115 LEU A O 1
ATOM 914 N N . MET A 1 116 ? 2.399 -2.129 -4.181 1.00 98.50 116 MET A N 1
ATOM 915 C CA . MET A 1 116 ? 2.182 -2.640 -5.534 1.00 98.50 116 MET A CA 1
ATOM 916 C C . MET A 1 116 ? 2.871 -1.730 -6.542 1.00 98.50 116 MET A C 1
ATOM 918 O O . MET A 1 116 ? 2.614 -0.524 -6.581 1.00 98.50 116 MET A O 1
ATOM 922 N 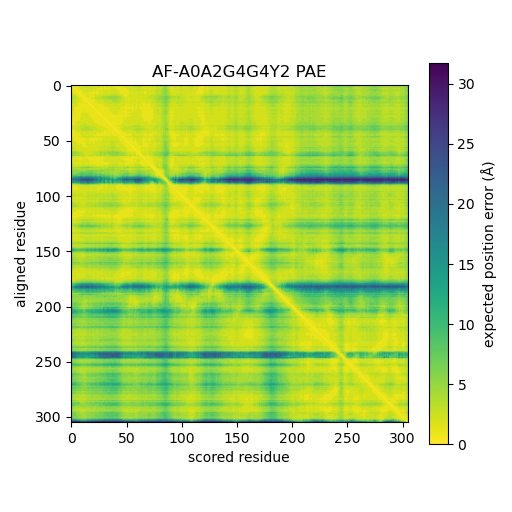N . GLN A 1 117 ? 3.742 -2.290 -7.376 1.00 98.44 117 GLN A N 1
ATOM 923 C CA . GLN A 1 117 ? 4.539 -1.502 -8.316 1.00 98.44 117 GLN A CA 1
ATOM 924 C C . GLN A 1 117 ? 4.586 -2.151 -9.696 1.00 98.44 117 GLN A C 1
ATOM 926 O O . GLN A 1 117 ? 4.456 -3.367 -9.826 1.00 98.44 117 GLN A O 1
ATOM 931 N N . ILE A 1 118 ? 4.808 -1.325 -10.719 1.00 98.69 118 ILE A N 1
ATOM 932 C CA . ILE A 1 118 ? 5.292 -1.750 -12.032 1.00 98.69 118 ILE A CA 1
ATOM 933 C C . ILE A 1 118 ? 6.542 -0.923 -12.334 1.00 98.69 118 ILE A C 1
ATOM 935 O O . ILE A 1 118 ? 6.522 0.308 -12.287 1.00 98.69 118 ILE A O 1
ATOM 939 N N . ILE A 1 119 ? 7.639 -1.613 -12.616 1.00 98.25 119 ILE A N 1
ATOM 940 C CA . ILE A 1 119 ? 8.947 -1.055 -12.944 1.00 98.25 119 ILE A CA 1
ATOM 941 C C . ILE A 1 119 ? 9.349 -1.597 -14.318 1.00 98.25 119 ILE A C 1
ATOM 943 O O . ILE A 1 119 ? 9.192 -2.790 -14.587 1.00 98.25 119 ILE A O 1
ATOM 947 N N . ILE A 1 120 ? 9.870 -0.733 -15.185 1.00 97.12 120 ILE A N 1
ATOM 948 C CA . ILE A 1 120 ? 10.198 -1.064 -16.578 1.00 97.12 120 ILE A CA 1
ATOM 949 C C . ILE A 1 120 ? 11.667 -0.776 -16.913 1.00 97.12 120 ILE A C 1
ATOM 951 O O . ILE A 1 120 ? 12.301 0.085 -16.295 1.00 97.12 120 ILE A O 1
ATOM 955 N N . SER A 1 121 ? 12.219 -1.494 -17.895 1.00 94.62 121 SER A N 1
ATOM 956 C CA . SER A 1 121 ? 13.512 -1.157 -18.508 1.00 94.62 121 SER A CA 1
ATOM 957 C C . SER A 1 121 ? 13.395 -0.017 -19.522 1.00 94.62 121 SER A C 1
ATOM 959 O O . SER A 1 121 ? 12.313 0.262 -20.037 1.00 94.62 121 SER A O 1
ATOM 961 N N . LYS A 1 122 ? 14.536 0.608 -19.848 1.00 90.31 122 LYS A N 1
ATOM 962 C CA . LYS A 1 122 ? 14.663 1.684 -20.851 1.00 90.31 122 LYS A CA 1
ATOM 963 C C . LYS A 1 122 ? 13.978 1.373 -22.179 1.00 90.31 122 LYS A C 1
ATOM 965 O O . LYS A 1 122 ? 13.315 2.230 -22.751 1.00 90.31 122 LYS A O 1
ATOM 970 N N . SER A 1 123 ? 14.114 0.139 -22.645 1.00 90.56 123 SER A N 1
ATOM 971 C CA . SER A 1 123 ? 13.600 -0.308 -23.940 1.00 90.56 123 SER A CA 1
ATOM 972 C C . SER A 1 123 ? 12.072 -0.381 -24.022 1.00 90.56 123 SER A C 1
ATOM 974 O O . SER A 1 123 ? 11.550 -0.586 -25.105 1.00 90.56 123 SER A O 1
ATOM 976 N N . LEU A 1 124 ? 11.367 -0.204 -22.897 1.00 93.81 124 LEU A N 1
ATOM 977 C CA . LEU A 1 124 ? 9.907 -0.083 -22.824 1.00 93.81 124 LEU A CA 1
ATOM 978 C C . LEU A 1 124 ? 9.430 1.373 -22.679 1.00 93.81 124 LEU A C 1
ATOM 980 O 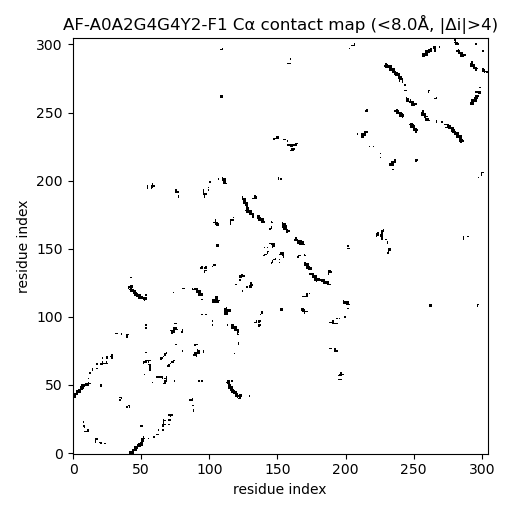O . LEU A 1 124 ? 8.277 1.593 -22.319 1.00 93.81 124 LEU A O 1
ATOM 984 N N . ALA A 1 125 ? 10.310 2.358 -22.856 1.00 90.88 125 ALA A N 1
ATOM 985 C CA . ALA A 1 125 ? 9.943 3.774 -22.920 1.00 90.88 125 ALA A CA 1
ATOM 986 C C . ALA A 1 125 ? 10.879 4.525 -23.891 1.00 90.88 125 ALA A C 1
ATOM 988 O O . ALA A 1 125 ? 11.444 5.570 -23.559 1.00 90.88 125 ALA A O 1
ATOM 989 N N . ASN A 1 126 ? 11.077 3.957 -25.086 1.00 87.00 126 ASN A N 1
ATOM 990 C CA . ASN A 1 126 ? 11.994 4.465 -26.115 1.00 87.00 126 ASN A CA 1
ATOM 991 C C . ASN A 1 126 ? 11.321 4.788 -27.464 1.00 87.00 126 ASN A C 1
ATOM 993 O O . ASN A 1 126 ? 12.028 5.153 -28.406 1.00 87.00 126 ASN A O 1
ATOM 997 N N . GLY A 1 127 ? 9.994 4.660 -27.568 1.00 87.06 127 GLY A N 1
ATOM 998 C CA . GLY A 1 127 ? 9.244 4.969 -28.784 1.00 87.06 127 GLY A CA 1
ATOM 999 C C . GLY A 1 127 ? 9.361 3.929 -29.901 1.00 87.06 127 GLY A C 1
ATOM 1000 O O . GLY A 1 127 ? 9.026 4.251 -31.040 1.00 87.06 127 GLY A O 1
ATOM 1001 N N . SER A 1 128 ? 9.846 2.712 -29.613 1.00 87.50 128 SER A N 1
ATOM 1002 C CA . SER A 1 128 ? 10.079 1.648 -30.601 1.00 87.50 128 SER A CA 1
ATOM 1003 C C . SER A 1 128 ? 9.634 0.274 -30.089 1.00 87.50 128 SER A C 1
ATOM 1005 O O . SER A 1 128 ? 9.833 -0.084 -28.931 1.00 87.50 128 SER A O 1
ATOM 1007 N N . GLY A 1 129 ? 9.069 -0.556 -30.972 1.00 91.12 129 GLY A N 1
ATOM 1008 C CA . GLY A 1 129 ? 8.670 -1.919 -30.618 1.00 91.12 129 GLY A CA 1
ATOM 1009 C C . GLY A 1 129 ? 7.581 -1.943 -29.542 1.00 91.12 129 GLY A C 1
ATOM 1010 O O . GLY A 1 129 ? 6.540 -1.324 -29.715 1.00 91.12 129 GLY A O 1
ATOM 1011 N N . VAL A 1 130 ? 7.780 -2.693 -28.453 1.00 93.06 130 VAL A N 1
ATOM 1012 C CA . VAL A 1 130 ? 6.829 -2.678 -27.324 1.00 93.06 130 VAL A CA 1
ATOM 1013 C C . VAL A 1 130 ? 7.183 -1.519 -26.413 1.00 93.06 130 VAL A C 1
ATOM 1015 O O . VAL A 1 130 ? 8.303 -1.485 -25.916 1.00 93.06 130 VAL A O 1
ATOM 1018 N N . ASP A 1 131 ? 6.224 -0.643 -26.141 1.00 93.38 131 ASP A N 1
ATOM 1019 C CA . ASP A 1 131 ? 6.477 0.591 -25.406 1.00 93.38 131 ASP A CA 1
ATOM 1020 C C . ASP A 1 131 ? 5.342 0.902 -24.426 1.00 93.38 131 ASP A C 1
ATOM 1022 O O . ASP A 1 131 ? 4.175 0.588 -24.672 1.00 93.38 131 ASP A O 1
ATOM 1026 N N . TYR A 1 132 ? 5.681 1.507 -23.295 1.00 95.94 132 TYR A N 1
ATOM 1027 C CA . TYR A 1 132 ? 4.717 1.980 -22.311 1.00 95.94 132 TYR A CA 1
ATOM 1028 C C . TYR A 1 132 ? 3.909 3.151 -22.877 1.00 95.94 132 TYR A C 1
ATOM 1030 O O . TYR A 1 132 ? 4.457 4.090 -23.448 1.00 95.94 132 TYR A O 1
ATOM 1038 N N . VAL A 1 133 ? 2.592 3.135 -22.677 1.00 95.56 133 VAL A N 1
ATOM 1039 C CA . VAL A 1 133 ? 1.740 4.281 -23.000 1.00 95.56 133 VAL A CA 1
ATOM 1040 C C . VAL A 1 133 ? 1.735 5.229 -21.803 1.00 95.56 133 VAL A C 1
ATOM 1042 O O . VAL A 1 133 ? 1.175 4.913 -20.755 1.00 95.56 133 VAL A O 1
ATOM 1045 N N . GLY A 1 134 ? 2.361 6.397 -21.957 1.00 94.31 134 GLY A N 1
ATOM 1046 C CA . GLY A 1 134 ? 2.495 7.403 -20.898 1.00 94.31 134 GLY A CA 1
ATOM 1047 C C . GLY A 1 134 ? 1.166 7.781 -20.235 1.00 94.31 134 GLY A C 1
ATOM 1048 O O . GLY A 1 134 ? 0.132 7.875 -20.895 1.00 94.31 134 GLY A O 1
ATOM 1049 N N . ASN A 1 135 ? 1.207 8.042 -18.929 1.00 94.38 135 ASN A N 1
ATOM 1050 C CA . ASN A 1 135 ? 0.074 8.344 -18.050 1.00 94.38 135 ASN A CA 1
ATOM 1051 C C . ASN A 1 135 ? -1.001 7.245 -17.944 1.00 94.38 135 ASN A C 1
ATOM 1053 O O . ASN A 1 135 ? -2.115 7.531 -17.507 1.00 94.38 135 ASN A O 1
ATOM 1057 N N . THR A 1 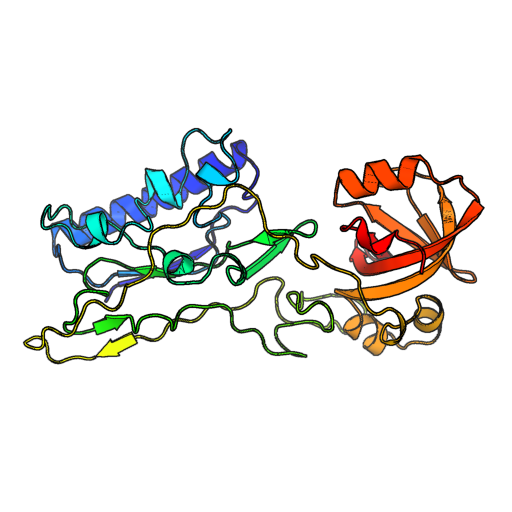136 ? -0.705 5.997 -18.327 1.00 97.12 136 THR A N 1
ATOM 1058 C CA . THR A 1 136 ? -1.663 4.882 -18.178 1.00 97.12 136 THR A CA 1
ATOM 1059 C C . THR A 1 136 ? -1.436 4.041 -16.929 1.00 97.12 136 THR A C 1
ATOM 1061 O O . THR A 1 136 ? -2.277 3.199 -16.614 1.00 97.12 136 THR A O 1
ATOM 1064 N N . PHE A 1 137 ? -0.325 4.249 -16.214 1.00 98.38 137 PHE A N 1
ATOM 1065 C CA . PHE A 1 137 ? -0.086 3.566 -14.953 1.00 98.38 137 PHE A CA 1
ATOM 1066 C C . PHE A 1 137 ? -0.937 4.136 -13.814 1.00 98.38 137 PHE A C 1
ATOM 1068 O O . PHE A 1 137 ? -0.986 5.347 -13.606 1.00 98.38 137 PHE A O 1
ATOM 1075 N N . GLY A 1 138 ? -1.562 3.264 -13.027 1.00 97.94 138 GLY A N 1
ATOM 1076 C CA . GLY A 1 138 ? -2.270 3.665 -11.817 1.00 97.94 138 GLY A CA 1
ATOM 1077 C C . GLY A 1 138 ? -2.983 2.515 -11.119 1.00 97.94 138 GLY A C 1
ATOM 1078 O O . GLY A 1 138 ? -3.015 1.384 -11.606 1.00 97.94 138 GLY A O 1
ATOM 1079 N N . ALA A 1 139 ? -3.565 2.815 -9.960 1.00 97.50 139 ALA A N 1
ATOM 1080 C CA . ALA A 1 139 ? -4.409 1.875 -9.236 1.00 97.50 139 ALA A CA 1
ATOM 1081 C C . ALA A 1 139 ? -5.802 1.746 -9.866 1.00 97.50 139 ALA A C 1
ATOM 1083 O O . ALA A 1 139 ? -6.418 2.734 -10.268 1.00 97.50 139 ALA A O 1
ATOM 1084 N N . VAL A 1 140 ? -6.322 0.522 -9.883 1.00 97.06 140 VAL A N 1
ATOM 1085 C CA . VAL A 1 140 ? -7.669 0.191 -10.350 1.00 97.06 140 VAL A CA 1
ATOM 1086 C C . VAL A 1 140 ? -8.640 0.303 -9.174 1.00 97.06 140 VAL A C 1
ATOM 1088 O O . VAL A 1 140 ? -8.748 -0.594 -8.333 1.00 97.06 140 VAL A O 1
ATOM 1091 N N . VAL A 1 141 ? -9.347 1.432 -9.111 1.00 95.50 141 VAL A N 1
ATOM 1092 C CA . VAL A 1 141 ? -10.263 1.780 -8.013 1.00 95.50 141 VAL A CA 1
ATOM 1093 C C . VAL A 1 141 ? -11.707 1.708 -8.511 1.00 95.50 141 VAL A C 1
ATOM 1095 O O . VAL A 1 141 ? -12.185 2.630 -9.170 1.00 95.50 141 VAL A O 1
ATOM 1098 N N . ILE A 1 142 ? -12.395 0.613 -8.185 1.00 94.94 142 ILE A N 1
ATOM 1099 C CA . ILE A 1 142 ? -13.789 0.341 -8.549 1.00 94.94 142 ILE A CA 1
ATOM 1100 C C . ILE A 1 142 ? -14.603 0.292 -7.256 1.00 94.94 142 ILE A C 1
ATOM 1102 O O . ILE A 1 142 ? -14.407 -0.604 -6.427 1.00 94.94 142 ILE A O 1
ATOM 1106 N N . ASP A 1 143 ? -15.499 1.261 -7.079 1.00 90.94 143 ASP A N 1
ATOM 1107 C CA . ASP A 1 143 ? -16.336 1.369 -5.883 1.00 90.94 143 ASP A CA 1
ATOM 1108 C C . ASP A 1 143 ? -17.241 0.132 -5.749 1.00 90.94 143 ASP A C 1
ATOM 1110 O O . ASP A 1 143 ? -17.834 -0.332 -6.723 1.00 90.94 143 ASP A O 1
ATOM 1114 N N . GLY A 1 144 ? -17.308 -0.436 -4.544 1.00 87.12 144 GLY A N 1
ATOM 1115 C CA . GLY A 1 144 ? -18.070 -1.657 -4.263 1.00 87.12 144 GLY A CA 1
ATOM 1116 C C . GLY A 1 144 ? -17.369 -2.958 -4.670 1.00 87.12 144 GLY A C 1
ATOM 1117 O O . GLY A 1 144 ? -17.832 -4.027 -4.282 1.00 87.12 144 GLY A O 1
ATOM 1118 N N . LEU A 1 145 ? -16.240 -2.885 -5.386 1.00 92.50 145 LEU A N 1
ATOM 1119 C CA . LEU A 1 145 ? -15.425 -4.048 -5.740 1.00 92.50 145 LEU A CA 1
ATOM 1120 C C . LEU A 1 145 ? -14.041 -3.969 -5.093 1.00 92.50 145 LEU A C 1
ATOM 1122 O O . LEU A 1 145 ? -13.808 -4.606 -4.067 1.00 92.50 145 LEU A O 1
ATOM 1126 N N . THR A 1 146 ? -13.131 -3.169 -5.657 1.00 94.81 146 THR A N 1
ATOM 1127 C CA . THR A 1 146 ? -11.773 -3.014 -5.113 1.00 94.81 146 THR A CA 1
ATOM 1128 C C . THR A 1 146 ? -11.717 -1.970 -4.005 1.00 94.81 146 THR A C 1
ATOM 1130 O O . THR A 1 146 ? -10.796 -2.018 -3.195 1.00 94.81 146 THR A O 1
ATOM 1133 N N . ALA A 1 147 ? -12.697 -1.057 -3.942 1.00 93.38 147 ALA A N 1
ATOM 1134 C CA . ALA A 1 147 ? -12.726 0.051 -2.996 1.00 93.38 147 ALA A CA 1
ATOM 1135 C C . ALA A 1 147 ? -13.988 0.085 -2.120 1.00 93.38 147 ALA A C 1
ATOM 1137 O O . ALA A 1 147 ? -15.104 -0.118 -2.605 1.00 93.38 147 ALA A O 1
ATOM 1138 N N . LYS A 1 148 ? -13.811 0.426 -0.838 1.00 88.06 148 LYS A N 1
ATOM 1139 C CA . LYS A 1 148 ? -14.884 0.673 0.135 1.00 88.06 148 LYS A CA 1
ATOM 1140 C C . LYS A 1 148 ? -15.229 2.155 0.226 1.00 88.06 148 LYS A C 1
ATOM 1142 O O . LYS A 1 148 ? -14.385 2.987 0.558 1.00 88.06 148 LYS A O 1
ATOM 1147 N N . SER A 1 149 ? -16.483 2.494 -0.051 1.00 79.50 149 SER A N 1
ATOM 1148 C CA . SER A 1 149 ? -17.008 3.856 0.094 1.00 79.50 149 SER A CA 1
ATOM 1149 C C . SER A 1 149 ? -17.311 4.193 1.564 1.00 79.50 149 SER A C 1
ATOM 1151 O O . SER A 1 149 ? -17.532 3.292 2.366 1.00 79.50 149 SER A O 1
ATOM 1153 N N . PRO A 1 150 ? -17.336 5.484 1.951 1.00 74.75 150 PRO A N 1
ATOM 1154 C CA . PRO A 1 150 ? -16.977 6.661 1.155 1.00 74.75 150 PRO A CA 1
ATOM 1155 C C . PRO A 1 150 ? -15.468 6.966 1.150 1.00 74.75 150 PRO A C 1
ATOM 1157 O O . PRO A 1 150 ? -15.035 7.842 0.407 1.00 74.75 150 PRO A O 1
ATOM 1160 N N . ALA A 1 151 ? -14.664 6.259 1.953 1.00 76.88 151 ALA A N 1
ATOM 1161 C CA . ALA A 1 151 ? -13.223 6.497 2.077 1.00 76.88 151 ALA A CA 1
ATOM 1162 C C . ALA A 1 151 ? -12.419 6.119 0.817 1.00 76.88 151 ALA A C 1
ATOM 1164 O O . ALA A 1 151 ? -11.305 6.600 0.628 1.00 76.88 151 ALA A O 1
ATOM 1165 N N . ARG A 1 152 ? -12.992 5.272 -0.050 1.00 87.94 152 ARG A N 1
ATOM 1166 C CA . ARG A 1 152 ? -12.361 4.687 -1.244 1.00 87.94 152 ARG A CA 1
ATOM 1167 C C . ARG A 1 152 ? -10.993 4.075 -0.926 1.00 87.94 152 ARG A C 1
ATOM 1169 O O . ARG A 1 152 ? -10.030 4.282 -1.661 1.00 87.94 152 ARG A O 1
ATOM 1176 N N . VAL A 1 153 ? -10.935 3.339 0.182 1.00 90.38 153 VAL A N 1
ATOM 1177 C CA . VAL A 1 153 ? -9.798 2.506 0.616 1.00 90.38 153 VAL A CA 1
ATOM 1178 C C . VAL A 1 153 ? -9.946 1.085 0.071 1.00 90.38 153 VAL A C 1
ATOM 1180 O O . VAL A 1 153 ? -11.061 0.736 -0.324 1.00 90.38 153 VAL A O 1
ATOM 1183 N N . PRO A 1 154 ? -8.875 0.269 0.010 1.00 94.19 154 PRO A N 1
ATOM 1184 C CA . PRO A 1 154 ? -8.973 -1.120 -0.429 1.00 94.19 154 PRO A CA 1
ATOM 1185 C C . PRO A 1 154 ? -10.064 -1.896 0.314 1.00 94.19 154 PRO A C 1
ATOM 1187 O O . PRO A 1 154 ? -10.442 -1.553 1.434 1.00 94.19 154 PRO A O 1
ATOM 1190 N N . ASN A 1 155 ? -10.598 -2.929 -0.323 1.00 94.56 155 ASN A N 1
ATOM 1191 C CA . ASN A 1 155 ? -11.655 -3.774 0.219 1.00 94.56 155 ASN A CA 1
ATOM 1192 C C . ASN A 1 155 ? -11.062 -5.109 0.711 1.00 94.56 155 ASN A C 1
ATOM 1194 O O . ASN A 1 155 ? -11.106 -6.084 -0.046 1.00 94.56 155 ASN A O 1
ATOM 1198 N N . PRO A 1 156 ? -10.469 -5.172 1.920 1.00 93.88 156 PRO A N 1
ATOM 1199 C CA . PRO A 1 156 ? -9.757 -6.351 2.397 1.00 93.88 156 PRO A CA 1
ATOM 1200 C C . PRO A 1 156 ? -10.695 -7.538 2.585 1.00 93.88 156 PRO A C 1
ATOM 1202 O O . PRO A 1 156 ? -11.857 -7.381 2.960 1.00 93.88 156 PRO A O 1
ATOM 1205 N N . VAL A 1 157 ? -10.165 -8.741 2.365 1.00 95.12 157 VAL A N 1
ATOM 1206 C CA . VAL A 1 157 ? -10.894 -9.971 2.677 1.00 95.12 157 VAL A CA 1
ATOM 1207 C C . VAL A 1 157 ? -11.113 -10.063 4.185 1.00 95.12 157 VAL A C 1
ATOM 1209 O O . VAL A 1 157 ? -10.180 -9.914 4.974 1.00 95.12 157 VAL A O 1
ATOM 1212 N N . THR A 1 158 ? -12.345 -10.360 4.583 1.00 94.69 158 THR A N 1
ATOM 1213 C CA . THR A 1 158 ? -12.708 -10.690 5.960 1.00 94.69 158 THR A CA 1
ATOM 1214 C C . THR A 1 158 ? -13.222 -12.117 6.049 1.00 94.69 158 THR A C 1
ATOM 1216 O O . THR A 1 158 ? -13.885 -12.611 5.139 1.00 94.69 158 THR A O 1
ATOM 1219 N N . LEU A 1 159 ? -12.940 -12.765 7.178 1.00 94.81 159 LEU A N 1
ATOM 1220 C CA . LEU A 1 159 ? -13.472 -14.082 7.536 1.00 94.81 159 LEU A CA 1
ATOM 1221 C C . LEU A 1 159 ? -14.632 -13.986 8.540 1.00 94.81 159 LEU A C 1
ATOM 1223 O O . LEU A 1 159 ? -15.025 -14.988 9.131 1.00 94.81 159 LEU A O 1
ATOM 1227 N N . TYR A 1 160 ? -15.160 -12.782 8.781 1.00 96.50 160 TYR A N 1
ATOM 1228 C CA . TYR A 1 160 ? -16.347 -12.613 9.612 1.00 96.50 160 TYR A CA 1
ATOM 1229 C C . TYR A 1 160 ? -17.571 -13.242 8.931 1.00 96.50 160 TYR A C 1
ATOM 1231 O O . TYR A 1 160 ? -17.885 -12.910 7.787 1.00 96.50 160 TYR A O 1
ATOM 1239 N N . GLY A 1 161 ? -18.305 -14.097 9.649 1.00 95.44 161 GLY A N 1
ATOM 1240 C CA . GLY A 1 161 ? -19.540 -14.699 9.143 1.00 95.44 161 GLY A CA 1
ATOM 1241 C C . GLY A 1 161 ? -19.313 -15.475 7.833 1.00 95.44 161 GLY A C 1
ATOM 1242 O O . GLY A 1 161 ? -18.435 -16.336 7.807 1.00 95.44 161 GLY A O 1
ATOM 1243 N N . PRO A 1 162 ? -20.072 -15.201 6.750 1.00 96.12 162 PRO A N 1
ATOM 1244 C CA . PRO A 1 162 ? -19.862 -15.853 5.452 1.00 96.12 162 PRO A CA 1
ATOM 1245 C C . PRO A 1 162 ? -18.582 -15.396 4.723 1.00 96.12 162 PRO A C 1
ATOM 1247 O O . PRO A 1 162 ? -18.233 -15.968 3.693 1.00 96.12 162 PRO A O 1
ATOM 1250 N N . GLY A 1 163 ? -17.885 -14.384 5.247 1.00 95.44 163 GLY A N 1
ATOM 1251 C CA . GLY A 1 163 ? -16.776 -13.712 4.583 1.00 95.44 163 GLY A CA 1
ATOM 1252 C C . GLY A 1 163 ? -17.236 -12.677 3.552 1.00 95.44 163 GLY A C 1
ATOM 1253 O O . GLY A 1 163 ? -18.367 -12.701 3.072 1.00 95.44 163 GLY A O 1
ATOM 1254 N N . ALA A 1 164 ? -16.357 -11.725 3.249 1.00 95.38 164 ALA A N 1
ATOM 1255 C CA . ALA A 1 164 ? -16.570 -10.677 2.249 1.00 95.38 164 A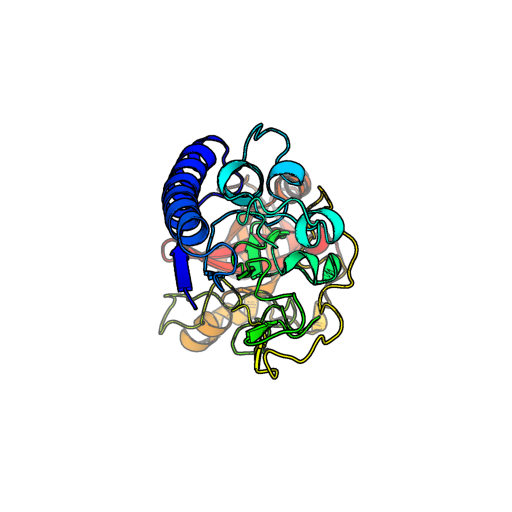LA A CA 1
ATOM 1256 C C . ALA A 1 164 ? -15.221 -10.076 1.817 1.00 95.38 164 ALA A C 1
ATOM 1258 O O . ALA A 1 164 ? -14.177 -10.422 2.371 1.00 95.38 164 ALA A O 1
ATOM 1259 N N . GLY A 1 165 ? -15.251 -9.144 0.864 1.00 94.00 165 GLY A N 1
ATOM 1260 C CA . GLY A 1 165 ? -14.072 -8.401 0.414 1.00 94.00 165 GLY A CA 1
ATOM 1261 C C . GLY A 1 165 ? -13.310 -9.060 -0.735 1.00 94.00 165 GLY A C 1
ATOM 1262 O O . GLY A 1 165 ? -13.710 -10.100 -1.253 1.00 94.00 165 GLY A O 1
ATOM 1263 N N . VAL A 1 166 ? -12.234 -8.404 -1.175 1.00 94.75 166 VAL A N 1
ATOM 1264 C CA . VAL A 1 166 ? -11.463 -8.783 -2.372 1.00 94.75 166 VAL A CA 1
ATOM 1265 C C . VAL A 1 166 ? -9.958 -8.779 -2.107 1.00 94.75 166 VAL A C 1
ATOM 1267 O O . VAL A 1 166 ? -9.294 -9.777 -2.367 1.00 94.75 166 VAL A O 1
ATOM 1270 N N . SER A 1 167 ? -9.404 -7.665 -1.625 1.00 95.44 167 SER A N 1
ATOM 1271 C CA . SER A 1 167 ? -7.963 -7.462 -1.441 1.00 95.44 167 SER A CA 1
ATOM 1272 C C . SER A 1 167 ? -7.688 -6.220 -0.587 1.00 95.44 167 SER A C 1
ATOM 1274 O O . SER A 1 167 ? -8.352 -5.193 -0.731 1.00 95.44 167 SER A O 1
ATOM 1276 N N . ASP A 1 168 ? -6.684 -6.298 0.284 1.00 94.38 168 ASP A N 1
ATOM 1277 C CA . ASP A 1 168 ? -6.127 -5.172 1.047 1.00 94.38 168 ASP A CA 1
ATOM 1278 C C . ASP A 1 168 ? -5.218 -4.261 0.199 1.00 94.38 168 ASP A C 1
ATOM 1280 O O . ASP A 1 168 ? -4.870 -3.155 0.614 1.00 94.38 168 ASP A O 1
ATOM 1284 N N . HIS A 1 169 ? -4.922 -4.677 -1.033 1.00 97.12 169 HIS A N 1
ATOM 1285 C CA . HIS A 1 169 ? -4.264 -3.875 -2.058 1.00 97.12 169 HIS A CA 1
ATOM 1286 C C . HIS A 1 169 ? -5.195 -3.595 -3.245 1.00 97.12 169 HIS A C 1
ATOM 1288 O O . HIS A 1 169 ? -5.917 -4.478 -3.717 1.00 97.12 169 HIS A O 1
ATOM 1294 N N . PHE A 1 170 ? -5.106 -2.396 -3.813 1.00 97.81 170 PHE A N 1
ATOM 1295 C CA . PHE A 1 170 ? -5.589 -2.125 -5.159 1.00 97.81 170 PHE A CA 1
ATOM 1296 C C . PHE A 1 170 ? -4.701 -2.822 -6.197 1.00 97.81 170 PHE A C 1
ATOM 1298 O O . PHE A 1 170 ? -3.472 -2.706 -6.129 1.00 97.81 170 PHE A O 1
ATOM 1305 N N . PRO A 1 171 ? -5.296 -3.464 -7.219 1.00 97.50 171 PRO A N 1
ATOM 1306 C CA . PRO A 1 171 ? -4.559 -3.814 -8.423 1.00 97.50 171 PRO A CA 1
ATOM 1307 C C . PRO A 1 171 ? -3.949 -2.556 -9.045 1.00 97.50 171 PRO A C 1
ATOM 1309 O O . PRO A 1 171 ? -4.567 -1.490 -9.029 1.00 97.50 171 PRO A O 1
ATOM 1312 N N . VAL A 1 172 ? -2.765 -2.685 -9.636 1.00 98.50 172 VAL A N 1
ATOM 1313 C CA . VAL A 1 172 ? -2.159 -1.634 -10.462 1.00 98.50 172 VAL A CA 1
ATOM 1314 C C . VAL A 1 172 ? -2.118 -2.088 -11.914 1.00 98.50 172 VAL A C 1
ATOM 1316 O O . VAL A 1 172 ? -1.933 -3.271 -12.197 1.00 98.50 172 VAL A O 1
ATOM 1319 N N . MET A 1 173 ? -2.309 -1.154 -12.835 1.00 98.25 173 MET A N 1
ATOM 1320 C CA . MET A 1 173 ? -2.395 -1.421 -14.269 1.00 98.25 173 MET A CA 1
ATOM 1321 C C . MET A 1 173 ? -1.550 -0.407 -15.025 1.00 98.25 173 MET A C 1
ATOM 1323 O O . MET A 1 173 ? -1.486 0.739 -14.606 1.00 98.25 173 MET A O 1
ATOM 1327 N N . ALA A 1 174 ? -0.929 -0.829 -16.126 1.00 98.12 174 ALA A N 1
ATOM 1328 C CA . ALA A 1 174 ? -0.288 0.018 -17.131 1.00 98.12 174 ALA A CA 1
ATOM 1329 C C . ALA A 1 174 ? -0.625 -0.529 -18.523 1.00 98.12 174 ALA A C 1
ATOM 1331 O O . ALA A 1 174 ? -0.770 -1.741 -18.691 1.00 98.12 174 ALA A O 1
ATOM 1332 N N . THR A 1 175 ? -0.728 0.353 -19.516 1.00 98.00 175 THR A N 1
ATOM 1333 C CA . THR A 1 175 ? -0.963 -0.030 -20.914 1.00 98.00 175 THR A CA 1
ATOM 1334 C C . THR A 1 175 ? 0.345 0.010 -21.696 1.00 98.00 175 THR A C 1
ATOM 1336 O O . THR A 1 175 ? 1.163 0.909 -21.508 1.00 98.00 175 THR A O 1
ATOM 1339 N N . PHE A 1 176 ? 0.524 -0.954 -22.596 1.00 96.38 176 PHE A N 1
ATOM 1340 C CA . PHE A 1 176 ? 1.654 -1.020 -23.518 1.00 96.38 176 PHE A CA 1
ATOM 1341 C C . PHE A 1 176 ? 1.134 -1.105 -24.953 1.00 96.38 176 PHE A C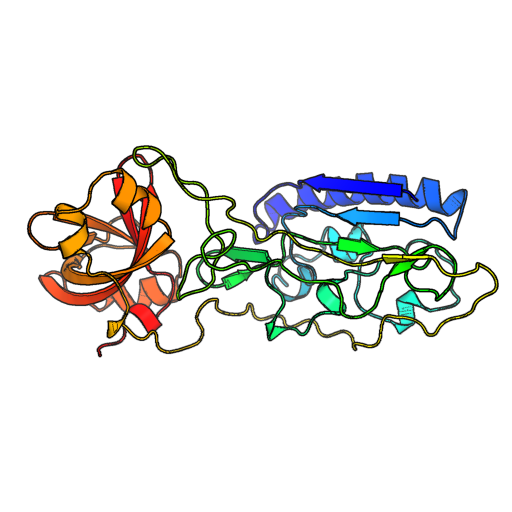 1
ATOM 1343 O O . PHE A 1 176 ? 0.145 -1.793 -25.212 1.00 96.38 176 PHE A O 1
ATOM 1350 N N . ALA A 1 177 ? 1.799 -0.413 -25.872 1.00 93.81 177 ALA A N 1
ATOM 1351 C CA . ALA A 1 177 ? 1.509 -0.430 -27.299 1.00 93.81 177 ALA A CA 1
ATOM 1352 C C . ALA A 1 177 ? 2.629 -1.140 -28.069 1.00 93.81 177 ALA A C 1
ATOM 1354 O O . ALA A 1 177 ? 3.735 -1.323 -27.559 1.00 93.81 177 ALA A O 1
ATOM 1355 N N . VAL A 1 178 ? 2.326 -1.549 -29.302 1.00 93.19 178 VAL A N 1
ATOM 1356 C CA . VAL A 1 178 ? 3.308 -2.108 -30.235 1.00 93.19 178 VAL A CA 1
ATOM 1357 C C . VAL A 1 178 ? 3.455 -1.149 -31.409 1.00 93.19 178 VAL A C 1
ATOM 1359 O O . VAL A 1 178 ? 2.526 -0.976 -32.194 1.00 93.19 178 VAL A O 1
ATOM 1362 N N . TYR A 1 179 ? 4.627 -0.540 -31.522 1.00 87.75 179 TYR A N 1
ATOM 1363 C CA . TYR A 1 179 ? 5.033 0.328 -32.616 1.00 87.75 179 TYR A CA 1
ATOM 1364 C C . TYR A 1 179 ? 5.922 -0.419 -33.612 1.00 87.75 179 TYR A C 1
ATOM 1366 O O . TYR A 1 179 ? 6.562 -1.428 -33.292 1.00 87.75 179 TYR A O 1
ATOM 1374 N N . ASN A 1 180 ? 6.003 0.112 -34.833 1.00 85.88 180 ASN A N 1
ATOM 1375 C CA . ASN A 1 180 ? 7.018 -0.321 -35.789 1.00 85.88 180 ASN A CA 1
ATOM 1376 C C . ASN A 1 180 ? 8.408 -0.081 -35.190 1.00 85.88 180 ASN A C 1
ATOM 1378 O O . ASN A 1 180 ? 8.647 0.948 -34.567 1.00 85.88 180 ASN A O 1
ATOM 1382 N N . LYS A 1 181 ? 9.345 -1.013 -35.384 1.00 77.94 181 LYS A N 1
ATOM 1383 C CA . LYS A 1 181 ? 10.697 -0.875 -34.813 1.00 77.94 181 LYS A CA 1
ATOM 1384 C C . LYS A 1 181 ? 11.457 0.333 -35.364 1.00 77.94 181 LYS A C 1
ATOM 1386 O O . LYS A 1 181 ? 12.271 0.909 -34.649 1.00 77.94 181 LYS A O 1
ATOM 1391 N N . ASP A 1 182 ? 11.144 0.721 -36.597 1.00 78.44 182 ASP A N 1
ATOM 1392 C CA . ASP A 1 182 ? 11.719 1.894 -37.258 1.00 78.44 182 ASP A CA 1
ATOM 1393 C C . ASP A 1 182 ? 10.997 3.198 -36.886 1.00 78.44 182 ASP A C 1
ATOM 1395 O O . ASP A 1 182 ? 11.497 4.284 -37.184 1.00 78.44 182 ASP A O 1
ATOM 1399 N N . ALA A 1 183 ? 9.835 3.111 -36.225 1.00 70.94 183 ALA A N 1
ATOM 1400 C CA . ALA A 1 183 ? 9.193 4.285 -35.658 1.00 70.94 183 ALA A CA 1
ATOM 1401 C C . ALA A 1 183 ? 10.030 4.786 -34.474 1.00 70.94 183 ALA A C 1
ATOM 1403 O O . ALA A 1 183 ? 10.548 4.007 -33.672 1.00 70.94 183 ALA A O 1
ATOM 1404 N N . LYS A 1 184 ? 10.178 6.107 -34.396 1.00 69.38 184 LYS A N 1
ATOM 1405 C CA . LYS A 1 184 ? 10.757 6.807 -33.250 1.00 69.38 184 LYS A CA 1
ATOM 1406 C C . LYS A 1 184 ? 9.693 7.729 -32.694 1.00 69.38 184 LYS A C 1
ATOM 1408 O O . LYS A 1 184 ? 9.744 8.942 -32.898 1.00 69.38 184 LYS A O 1
ATOM 1413 N N . GLU A 1 185 ? 8.695 7.122 -32.065 1.00 79.25 185 GLU A N 1
ATOM 1414 C CA . GLU A 1 185 ? 7.664 7.880 -31.370 1.00 79.25 185 GLU A CA 1
ATOM 1415 C C . GLU A 1 185 ? 8.282 8.689 -30.223 1.00 79.25 185 GLU A C 1
ATOM 1417 O O . GLU A 1 185 ? 9.378 8.401 -29.729 1.00 79.25 185 GLU A O 1
ATOM 1422 N N . ALA A 1 186 ? 7.587 9.742 -29.801 1.00 79.31 186 ALA A N 1
ATOM 1423 C CA . ALA A 1 186 ? 8.038 10.535 -28.667 1.00 79.31 186 ALA A CA 1
ATOM 1424 C C . ALA A 1 186 ? 8.092 9.675 -27.394 1.00 79.31 186 ALA A C 1
ATOM 1426 O O . ALA A 1 186 ? 7.173 8.902 -27.123 1.00 79.31 186 ALA A O 1
ATOM 1427 N N . ILE A 1 187 ? 9.135 9.870 -26.578 1.00 80.62 187 ILE A N 1
ATOM 1428 C CA . ILE A 1 187 ? 9.288 9.177 -25.292 1.00 80.62 187 ILE A CA 1
ATOM 1429 C C . ILE A 1 187 ? 8.018 9.385 -24.443 1.00 80.62 187 ILE A C 1
ATOM 1431 O O . ILE A 1 187 ? 7.586 10.532 -24.254 1.00 80.62 187 ILE A O 1
ATOM 1435 N N . PRO A 1 188 ? 7.413 8.304 -23.916 1.00 83.94 188 PRO A N 1
ATOM 1436 C CA . PRO A 1 188 ? 6.121 8.383 -23.238 1.00 83.94 188 PRO A CA 1
ATOM 1437 C C . PRO A 1 188 ? 6.198 9.059 -21.860 1.00 83.94 188 PRO A C 1
ATOM 1439 O O . PRO A 1 188 ? 5.192 9.570 -21.368 1.00 83.94 188 PRO A O 1
ATOM 1442 N N . LEU A 1 189 ? 7.384 9.091 -21.245 1.00 89.31 189 LEU A N 1
ATOM 1443 C CA . LEU A 1 189 ? 7.625 9.630 -19.908 1.00 89.31 189 LEU A CA 1
ATOM 1444 C C . LEU A 1 189 ? 7.872 11.141 -19.967 1.00 89.31 189 LEU A C 1
ATOM 1446 O O . LEU A 1 189 ? 8.857 11.592 -20.549 1.00 89.31 189 LEU A O 1
ATOM 1450 N N . LYS A 1 190 ? 6.983 11.927 -19.348 1.00 88.06 190 LYS A N 1
ATOM 1451 C CA . LYS A 1 190 ? 7.038 13.405 -19.383 1.00 88.06 190 LYS A CA 1
ATOM 1452 C C . LYS A 1 190 ? 7.048 14.061 -18.003 1.00 88.06 190 LYS A C 1
ATOM 1454 O O . LYS A 1 190 ? 7.311 15.257 -17.898 1.00 88.06 190 LYS A O 1
ATOM 1459 N N . ARG A 1 191 ? 6.736 13.308 -16.945 1.00 89.62 191 ARG A N 1
ATOM 1460 C CA . ARG A 1 191 ? 6.607 13.843 -15.588 1.00 89.62 191 ARG A CA 1
ATOM 1461 C C . ARG A 1 191 ? 7.984 14.029 -14.933 1.00 89.62 191 ARG A C 1
ATOM 1463 O O . ARG A 1 191 ? 8.773 13.085 -14.940 1.00 89.62 191 ARG A O 1
ATOM 1470 N N . PRO A 1 192 ? 8.284 15.202 -14.340 1.00 88.69 192 PRO A N 1
ATOM 1471 C CA . PRO A 1 192 ? 9.516 15.377 -13.581 1.00 88.69 192 PRO A CA 1
ATOM 1472 C C . PRO A 1 192 ? 9.543 14.457 -12.357 1.00 88.69 192 PRO A C 1
ATOM 1474 O O . PRO A 1 192 ? 8.505 14.124 -11.779 1.00 88.69 192 PRO A O 1
ATOM 1477 N N . GLU A 1 193 ? 10.745 14.077 -11.928 1.00 90.44 193 GLU A N 1
ATOM 1478 C CA . GLU A 1 193 ? 10.909 13.284 -10.716 1.00 90.44 193 GLU A CA 1
ATOM 1479 C C . GLU A 1 193 ? 10.491 14.099 -9.485 1.00 90.44 193 GLU A C 1
ATOM 1481 O O . GLU A 1 193 ? 11.067 15.141 -9.176 1.00 90.44 193 GLU A O 1
ATOM 1486 N N . VAL A 1 194 ? 9.487 13.600 -8.762 1.00 92.38 194 VAL A N 1
ATOM 1487 C CA . VAL A 1 194 ? 9.028 14.171 -7.492 1.00 92.38 194 VAL A CA 1
ATOM 1488 C C . VAL A 1 194 ? 9.003 13.061 -6.448 1.00 92.38 194 VAL A C 1
ATOM 1490 O O . VAL A 1 194 ? 8.315 12.057 -6.636 1.00 92.38 194 VAL A O 1
ATOM 1493 N N . THR A 1 195 ? 9.723 13.239 -5.338 1.00 92.00 195 THR A N 1
ATOM 1494 C CA . THR A 1 195 ? 9.841 12.260 -4.238 1.00 92.00 195 THR A CA 1
ATOM 1495 C C . THR A 1 195 ? 9.494 12.897 -2.887 1.00 92.00 195 THR A C 1
ATOM 1497 O O . THR A 1 195 ? 10.399 13.235 -2.118 1.00 92.00 195 THR A O 1
ATOM 1500 N N . PRO A 1 196 ? 8.204 13.097 -2.560 1.00 93.06 196 PRO A N 1
ATOM 1501 C CA . PRO A 1 196 ? 7.821 13.624 -1.253 1.00 93.06 196 PRO A CA 1
ATOM 1502 C C . PRO A 1 196 ? 8.287 12.674 -0.147 1.00 93.06 196 PRO A C 1
ATOM 1504 O O . PRO A 1 196 ? 8.176 11.462 -0.296 1.00 93.06 196 PRO A O 1
ATOM 1507 N N . SER A 1 197 ? 8.806 13.198 0.960 1.00 90.81 197 SER A N 1
ATOM 1508 C CA . SER A 1 197 ? 9.175 12.379 2.125 1.00 90.81 197 SER A CA 1
ATOM 1509 C C . SER A 1 197 ? 7.973 12.061 3.015 1.00 90.81 197 SER A C 1
ATOM 1511 O O . SER A 1 197 ? 7.899 10.989 3.611 1.00 90.81 197 SER A O 1
ATOM 1513 N N . ALA A 1 198 ? 7.014 12.986 3.095 1.00 89.56 198 ALA A N 1
ATOM 1514 C CA . ALA A 1 198 ? 5.795 12.804 3.865 1.00 89.56 198 ALA A CA 1
ATOM 1515 C C . ALA A 1 198 ? 4.840 11.829 3.166 1.00 89.56 198 ALA A C 1
ATOM 1517 O O . ALA A 1 198 ? 4.588 11.935 1.963 1.00 89.56 198 ALA A O 1
ATOM 1518 N N . ALA A 1 199 ? 4.279 10.909 3.945 1.00 87.44 199 ALA A N 1
ATOM 1519 C CA . ALA A 1 199 ? 3.180 10.074 3.498 1.00 87.44 199 ALA A CA 1
ATOM 1520 C C . ALA A 1 199 ? 1.901 10.902 3.312 1.00 87.44 199 ALA A C 1
ATOM 1522 O O . ALA A 1 199 ? 1.677 11.898 4.005 1.00 87.44 199 ALA A O 1
ATOM 1523 N N . LEU A 1 200 ? 1.049 10.468 2.386 1.00 88.75 200 LEU A N 1
ATOM 1524 C CA . LEU A 1 200 ? -0.273 11.054 2.204 1.00 88.75 200 LEU A CA 1
ATOM 1525 C C . LEU A 1 200 ? -1.270 10.381 3.140 1.00 88.75 200 LEU A C 1
ATOM 1527 O O . LEU A 1 200 ? -1.369 9.157 3.155 1.00 88.75 200 LEU A O 1
ATOM 1531 N N . THR A 1 201 ? -2.035 11.178 3.880 1.00 87.38 201 THR A N 1
ATOM 1532 C CA . THR A 1 201 ? -3.147 10.678 4.696 1.00 87.38 201 THR A CA 1
ATOM 1533 C C . THR A 1 201 ? -4.265 10.148 3.800 1.00 87.38 201 THR A C 1
ATOM 1535 O O . THR A 1 201 ? -4.642 10.814 2.834 1.00 87.38 201 THR A O 1
ATOM 1538 N N . GLU A 1 202 ? -4.839 8.992 4.143 1.00 86.31 202 GLU A N 1
ATOM 1539 C CA . GLU A 1 202 ? -5.895 8.361 3.342 1.00 86.31 202 GLU A CA 1
ATOM 1540 C C . GLU A 1 202 ? -7.163 9.220 3.230 1.00 86.31 202 GLU A C 1
ATOM 1542 O O . GLU A 1 202 ? -7.756 9.351 2.160 1.00 86.31 202 GLU A O 1
ATOM 1547 N N . ILE A 1 203 ? -7.524 9.876 4.337 1.00 84.44 203 ILE A N 1
ATOM 1548 C CA . ILE A 1 203 ? -8.697 10.739 4.481 1.00 84.44 203 ILE A CA 1
ATOM 1549 C C . ILE A 1 203 ? -8.206 12.092 5.026 1.00 84.44 203 ILE A C 1
ATOM 1551 O O . ILE A 1 203 ? -8.174 12.311 6.240 1.00 84.44 203 ILE A O 1
ATOM 1555 N N . PRO A 1 204 ? -7.763 13.020 4.160 1.00 77.50 204 PRO A N 1
ATOM 1556 C CA . PRO A 1 204 ? -7.102 14.249 4.600 1.00 77.50 204 PRO A CA 1
ATOM 1557 C C . PRO A 1 204 ? -8.062 15.299 5.184 1.00 77.50 204 PRO A C 1
ATOM 1559 O O . PRO A 1 204 ? -7.605 16.308 5.713 1.00 77.50 204 PRO A O 1
ATOM 1562 N N . GLY A 1 205 ? -9.381 15.085 5.111 1.00 79.94 205 GLY A N 1
ATOM 1563 C CA . GLY A 1 205 ? -10.371 16.110 5.428 1.00 79.94 205 GLY A CA 1
ATOM 1564 C C . GLY A 1 205 ? -11.578 15.634 6.240 1.00 79.94 205 GLY A C 1
ATOM 1565 O O . GLY A 1 205 ? -11.633 14.490 6.701 1.00 79.94 205 GLY A O 1
ATOM 1566 N N . PRO A 1 206 ? -12.560 16.529 6.432 1.00 78.94 206 PRO A N 1
ATOM 1567 C CA . PRO A 1 206 ? -13.791 16.230 7.143 1.00 78.94 206 PRO A CA 1
ATOM 1568 C C . PRO A 1 206 ? -14.609 15.116 6.457 1.00 78.94 206 PRO A C 1
ATOM 1570 O O . PRO A 1 206 ? -14.995 15.238 5.304 1.00 78.94 206 PRO A O 1
ATOM 1573 N N . ILE A 1 207 ? -14.966 14.062 7.196 1.00 83.31 207 ILE A N 1
ATOM 1574 C CA . ILE A 1 207 ? -15.947 13.041 6.784 1.00 83.31 207 ILE A CA 1
ATOM 1575 C C . ILE A 1 207 ? -17.396 13.485 7.000 1.00 83.31 207 ILE A C 1
ATOM 1577 O O . ILE A 1 207 ? -17.760 13.818 8.122 1.00 83.31 207 ILE A O 1
ATOM 1581 N N . ASP A 1 208 ? -18.243 13.442 5.978 1.00 87.19 208 ASP A N 1
ATOM 1582 C CA . ASP A 1 208 ? -19.693 13.616 6.126 1.00 87.19 208 ASP A CA 1
ATOM 1583 C C . ASP A 1 208 ? -20.318 12.432 6.890 1.00 87.19 208 ASP A C 1
ATOM 1585 O O . ASP A 1 208 ? -20.526 11.352 6.339 1.00 87.19 208 ASP A O 1
ATOM 1589 N N . ARG A 1 209 ? -20.607 12.640 8.181 1.00 89.88 209 ARG A N 1
ATOM 1590 C CA . ARG A 1 209 ? -21.138 11.608 9.088 1.00 89.88 209 ARG A CA 1
ATOM 1591 C C . ARG A 1 209 ? -22.595 11.246 8.796 1.00 89.88 209 ARG A C 1
ATOM 1593 O O . ARG A 1 209 ? -23.033 10.179 9.206 1.00 89.88 209 ARG A O 1
ATOM 1600 N N . SER A 1 210 ? -23.340 12.103 8.091 1.00 88.88 210 SER A N 1
ATOM 1601 C CA . SER A 1 210 ? -24.766 11.877 7.804 1.00 88.88 210 SER A CA 1
ATOM 1602 C C . SER A 1 210 ? -25.008 10.691 6.866 1.00 88.88 210 SER A C 1
ATOM 1604 O O . SER A 1 210 ? -26.093 10.116 6.861 1.00 88.88 210 SER A O 1
ATOM 1606 N N . LYS A 1 211 ? -23.976 10.303 6.109 1.00 87.94 211 LYS A N 1
ATOM 1607 C CA . LYS A 1 211 ? -23.994 9.193 5.149 1.00 87.94 211 LYS A CA 1
ATOM 1608 C C . LYS A 1 211 ? -23.439 7.888 5.714 1.00 87.94 211 LYS A C 1
ATOM 1610 O O . LYS A 1 211 ? -23.362 6.903 4.987 1.00 87.94 211 LYS A O 1
ATOM 1615 N N . LEU A 1 212 ? -22.999 7.890 6.970 1.00 92.44 212 LEU A N 1
ATOM 1616 C CA . LEU A 1 212 ? -22.378 6.735 7.602 1.00 92.44 212 LEU A CA 1
ATOM 1617 C C . LEU A 1 212 ? -23.389 5.942 8.427 1.00 92.44 212 LEU A C 1
ATOM 1619 O O . LEU A 1 212 ? -24.311 6.493 9.031 1.00 92.44 212 LEU A O 1
ATOM 1623 N N . ILE A 1 213 ? -23.156 4.636 8.509 1.00 94.00 213 ILE A N 1
ATOM 1624 C CA . ILE A 1 213 ? -23.882 3.748 9.413 1.00 94.00 213 ILE A CA 1
ATOM 1625 C C . ILE A 1 213 ? -23.495 4.091 10.859 1.00 94.00 213 ILE A C 1
ATOM 1627 O O . ILE A 1 213 ? -22.342 4.414 11.153 1.00 94.00 213 ILE A O 1
ATOM 1631 N N . ARG A 1 214 ? -24.457 4.004 11.781 1.00 95.81 214 ARG A N 1
ATOM 1632 C CA . ARG A 1 214 ? -24.197 4.105 13.224 1.00 95.81 214 ARG A CA 1
ATOM 1633 C C . ARG A 1 214 ? -23.884 2.738 13.814 1.00 95.81 214 ARG A C 1
ATOM 1635 O O . ARG A 1 214 ? -24.555 1.763 13.492 1.00 95.81 214 ARG A O 1
ATOM 1642 N N . ALA A 1 215 ? -22.945 2.685 14.753 1.00 97.12 215 ALA A N 1
ATOM 1643 C CA . ALA A 1 215 ? -22.529 1.455 15.426 1.00 97.12 215 ALA A CA 1
ATOM 1644 C C . ALA A 1 215 ? -23.695 0.719 16.116 1.00 97.12 215 ALA A C 1
ATOM 1646 O O . ALA A 1 215 ? -23.713 -0.508 16.151 1.00 97.12 215 ALA A O 1
ATOM 1647 N N . SER A 1 216 ? -24.711 1.441 16.600 1.00 95.69 216 SER A N 1
ATOM 1648 C CA . SER A 1 216 ? -25.921 0.847 17.189 1.00 95.69 216 SER A CA 1
ATOM 1649 C C . SER A 1 216 ? -26.757 0.029 16.195 1.00 95.69 216 SER A C 1
ATOM 1651 O O . SER A 1 216 ? -27.515 -0.847 16.604 1.00 95.69 216 SER A O 1
ATOM 1653 N N . ALA A 1 217 ? -26.622 0.273 14.887 1.00 96.12 217 ALA A N 1
ATOM 1654 C CA . ALA A 1 217 ? -27.302 -0.511 13.861 1.00 96.12 217 ALA A CA 1
ATOM 1655 C C . ALA A 1 217 ? -26.690 -1.912 13.689 1.00 96.12 217 ALA A C 1
ATOM 1657 O O . ALA A 1 217 ? -27.409 -2.829 13.296 1.00 96.12 217 ALA A O 1
ATOM 1658 N N . LEU A 1 218 ? -25.406 -2.099 14.033 1.00 95.69 218 LEU A N 1
ATOM 1659 C CA . LEU A 1 218 ? -24.695 -3.376 13.878 1.00 95.69 218 LEU A CA 1
ATOM 1660 C C . LEU A 1 218 ? -25.353 -4.511 14.674 1.00 95.69 218 LEU A C 1
ATOM 1662 O O . LEU A 1 218 ? -25.298 -5.664 14.268 1.00 95.69 218 LEU A O 1
ATOM 1666 N N . GLU A 1 219 ? -26.015 -4.207 15.794 1.00 92.06 219 GLU A N 1
ATOM 1667 C CA . GLU A 1 219 ? -26.705 -5.210 16.618 1.00 92.06 219 GLU A CA 1
ATOM 1668 C C . GLU A 1 219 ? -27.910 -5.851 15.929 1.00 92.06 219 GLU A C 1
ATOM 1670 O O . GLU A 1 219 ? -28.296 -6.961 16.284 1.00 92.06 219 GLU A O 1
ATOM 1675 N N . LYS A 1 220 ? -28.494 -5.156 14.950 1.00 94.38 220 LYS A N 1
ATOM 1676 C CA . LYS A 1 220 ? -29.682 -5.602 14.212 1.00 94.38 220 LYS A CA 1
ATOM 1677 C C . LYS A 1 220 ? -29.334 -6.192 12.846 1.00 94.38 220 LYS A C 1
ATOM 1679 O O . LYS A 1 220 ? -30.233 -6.622 12.128 1.00 94.38 220 LYS A O 1
ATOM 1684 N N . MET A 1 221 ? -28.059 -6.168 12.466 1.00 97.00 221 MET A N 1
ATOM 1685 C CA . MET A 1 221 ? -27.591 -6.668 11.182 1.00 97.00 221 MET A CA 1
ATOM 1686 C C . MET A 1 221 ? -27.376 -8.180 11.222 1.00 97.00 221 MET A C 1
ATOM 1688 O O . MET A 1 221 ? -26.927 -8.745 12.218 1.00 97.00 221 MET A O 1
ATOM 1692 N N . SER A 1 222 ? -27.666 -8.831 10.100 1.00 97.88 222 SER A N 1
ATOM 1693 C CA . SER A 1 222 ? -27.254 -10.211 9.852 1.00 97.88 222 SER A CA 1
ATOM 1694 C C . SER A 1 222 ? -25.728 -10.328 9.757 1.00 97.88 222 SER A C 1
ATOM 1696 O O . SER A 1 222 ? -25.021 -9.348 9.507 1.00 97.88 222 SER A O 1
ATOM 1698 N N . ALA A 1 223 ? -25.211 -11.552 9.890 1.00 97.31 223 ALA A N 1
ATOM 1699 C CA . ALA A 1 223 ? -23.781 -11.807 9.744 1.00 97.31 223 ALA A CA 1
ATOM 1700 C C . ALA A 1 223 ? -23.244 -11.398 8.357 1.00 97.31 223 ALA A C 1
ATOM 1702 O O . ALA A 1 223 ? -22.128 -10.900 8.254 1.00 97.31 223 ALA A O 1
ATOM 1703 N N . GLU A 1 224 ? -24.044 -11.559 7.302 1.00 97.56 224 GLU A N 1
ATOM 1704 C CA . GLU A 1 224 ? -23.696 -11.136 5.941 1.00 97.56 224 GLU A CA 1
ATOM 1705 C C . GLU A 1 224 ? -23.623 -9.609 5.808 1.00 97.56 224 GLU A C 1
ATOM 1707 O O . GLU A 1 224 ? -22.692 -9.077 5.203 1.00 97.56 224 GLU A O 1
ATOM 1712 N N . GLN A 1 225 ? -24.566 -8.880 6.411 1.00 96.94 225 GLN A N 1
ATOM 1713 C CA . GLN A 1 225 ? -24.531 -7.415 6.426 1.00 96.94 225 GLN A CA 1
ATOM 1714 C C . GLN A 1 225 ? -23.303 -6.896 7.181 1.00 96.94 225 GLN A C 1
ATOM 1716 O O . GLN A 1 225 ? -22.614 -6.012 6.683 1.00 96.94 225 GLN A O 1
ATOM 1721 N N . ILE A 1 226 ? -22.974 -7.485 8.336 1.00 96.94 226 ILE A N 1
ATOM 1722 C CA . ILE A 1 226 ? -21.776 -7.102 9.095 1.00 96.94 226 ILE A CA 1
ATOM 1723 C C . ILE A 1 226 ? -20.502 -7.444 8.317 1.00 96.94 226 ILE A C 1
ATOM 1725 O O . ILE A 1 226 ? -19.599 -6.612 8.269 1.00 96.94 226 ILE A O 1
ATOM 1729 N N . ALA A 1 227 ? -20.428 -8.618 7.676 1.00 96.19 227 ALA A N 1
ATOM 1730 C CA . ALA A 1 227 ? -19.290 -8.991 6.833 1.00 96.19 227 ALA A CA 1
ATOM 1731 C C . ALA A 1 227 ? -19.045 -7.937 5.742 1.00 96.19 227 ALA A C 1
ATOM 1733 O O . ALA A 1 227 ? -17.913 -7.499 5.542 1.00 96.19 227 ALA A O 1
ATOM 1734 N N . ASN A 1 228 ? -20.114 -7.468 5.094 1.00 93.75 228 ASN A N 1
ATOM 1735 C CA . ASN A 1 228 ? -20.037 -6.412 4.091 1.00 93.75 228 ASN A CA 1
ATOM 1736 C C . ASN A 1 228 ? -19.693 -5.030 4.671 1.00 93.75 228 ASN A C 1
ATOM 1738 O O . ASN A 1 228 ? -19.119 -4.225 3.945 1.00 93.75 228 ASN A O 1
ATOM 1742 N N . SER A 1 229 ? -19.962 -4.760 5.948 1.00 93.81 229 SER A N 1
ATOM 1743 C CA . SER A 1 229 ? -19.568 -3.505 6.606 1.00 93.81 229 SER A CA 1
ATOM 1744 C C . SER A 1 229 ? -18.157 -3.509 7.204 1.00 93.81 229 SER A C 1
ATOM 1746 O O . SER A 1 229 ? -17.705 -2.477 7.705 1.00 93.81 229 SER A O 1
ATOM 1748 N N . ILE A 1 230 ? -17.419 -4.625 7.148 1.00 93.94 230 ILE A N 1
ATOM 1749 C CA . ILE A 1 230 ? -15.995 -4.620 7.510 1.00 93.94 230 ILE A CA 1
ATOM 1750 C C . ILE A 1 230 ? -15.234 -3.657 6.582 1.00 93.94 230 ILE A C 1
ATOM 1752 O O . ILE A 1 230 ? -15.447 -3.622 5.369 1.00 93.94 230 ILE A O 1
ATOM 1756 N N . ASN A 1 231 ? -14.330 -2.882 7.180 1.00 91.31 231 ASN A N 1
ATOM 1757 C CA . ASN A 1 231 ? -13.556 -1.802 6.574 1.00 91.31 231 ASN A CA 1
ATOM 1758 C C . ASN A 1 231 ? -14.372 -0.562 6.139 1.00 91.31 231 ASN A C 1
ATOM 1760 O O . ASN A 1 231 ? -13.855 0.304 5.433 1.00 91.31 231 ASN A O 1
ATOM 1764 N N . GLU A 1 232 ? -15.635 -0.438 6.563 1.00 92.25 232 GLU A N 1
ATOM 1765 C CA . GLU A 1 232 ? -16.424 0.786 6.382 1.00 92.25 232 GLU A CA 1
ATOM 1766 C C . GLU A 1 232 ? -16.224 1.775 7.537 1.00 92.25 232 GLU A C 1
ATOM 1768 O O . GLU A 1 232 ? -15.956 1.394 8.681 1.00 92.25 232 GLU A O 1
ATOM 1773 N N . LEU A 1 233 ? -16.398 3.068 7.238 1.00 93.50 233 LEU A N 1
ATOM 1774 C CA . LEU A 1 233 ? -16.458 4.118 8.252 1.00 93.50 233 LEU A CA 1
ATOM 1775 C C . LEU A 1 233 ? -17.809 4.063 8.979 1.00 93.50 233 LEU A C 1
ATOM 1777 O O . LEU A 1 233 ? -18.862 4.230 8.365 1.00 93.50 233 LEU A O 1
ATOM 1781 N N . ILE A 1 234 ? -17.764 3.908 10.299 1.00 95.19 234 ILE A N 1
ATOM 1782 C CA . ILE A 1 234 ? -18.925 3.805 11.184 1.00 95.19 234 ILE A CA 1
ATOM 1783 C C . ILE A 1 234 ? -18.905 4.954 12.191 1.00 95.19 234 ILE A C 1
ATOM 1785 O O . ILE A 1 234 ? -17.871 5.267 12.784 1.00 95.19 234 ILE A O 1
ATOM 1789 N N . VAL A 1 235 ? -20.064 5.574 12.414 1.00 96.12 235 VAL A N 1
ATOM 1790 C CA . VAL A 1 235 ? -20.258 6.540 13.502 1.00 96.12 235 VAL A CA 1
ATOM 1791 C C . VAL A 1 235 ? -20.429 5.784 14.813 1.00 96.12 235 VAL A C 1
ATOM 1793 O O . VAL A 1 235 ? -21.346 4.980 14.978 1.00 96.12 235 VAL A O 1
ATOM 1796 N N . ILE A 1 236 ? -19.543 6.067 15.756 1.00 96.62 236 ILE A N 1
ATOM 1797 C CA . ILE A 1 236 ? -19.509 5.481 17.089 1.00 96.62 236 ILE A CA 1
ATOM 1798 C C . ILE A 1 236 ? -20.155 6.475 18.053 1.00 96.62 236 ILE A C 1
ATOM 1800 O O . ILE A 1 236 ? -19.484 7.374 18.559 1.00 96.62 236 ILE A O 1
ATOM 1804 N N . ASP A 1 237 ? -21.452 6.297 18.293 1.00 95.31 237 ASP A N 1
ATOM 1805 C CA . ASP A 1 237 ? -22.220 7.003 19.321 1.00 95.31 237 ASP A CA 1
ATOM 1806 C C . ASP A 1 237 ? -22.234 6.151 20.600 1.00 95.31 237 ASP A C 1
ATOM 1808 O O . ASP A 1 237 ? -22.909 5.120 20.652 1.00 95.31 237 ASP A O 1
ATOM 1812 N N . GLY A 1 238 ? -21.466 6.528 21.626 1.00 95.62 238 GLY A N 1
ATOM 1813 C CA . GLY A 1 238 ? -21.318 5.679 22.810 1.00 95.62 238 GLY A CA 1
ATOM 1814 C C . GLY A 1 238 ? -20.608 6.320 23.996 1.00 95.62 238 GLY A C 1
ATOM 1815 O O . GLY A 1 238 ? -20.388 7.526 24.051 1.00 95.62 238 GLY A O 1
ATOM 1816 N N . THR A 1 239 ? -20.242 5.493 24.970 1.00 97.00 239 THR A N 1
ATOM 1817 C CA . THR A 1 239 ? -19.499 5.901 26.168 1.00 97.00 239 THR A CA 1
ATOM 1818 C C . THR A 1 239 ? -18.077 5.364 26.099 1.00 97.00 239 THR A C 1
ATOM 1820 O O . THR A 1 239 ? -17.865 4.151 26.071 1.00 97.00 239 THR A O 1
ATOM 1823 N N . PHE A 1 240 ? -17.086 6.254 26.100 1.00 96.06 240 PHE A N 1
ATOM 1824 C CA . PHE A 1 240 ? -15.681 5.864 26.134 1.00 96.06 240 PHE A CA 1
ATOM 1825 C C . PHE A 1 240 ? -15.334 5.232 27.487 1.00 96.06 240 PHE A C 1
ATOM 1827 O O . PHE A 1 240 ? -15.544 5.834 28.541 1.00 96.06 240 PHE A O 1
ATOM 1834 N N . LEU A 1 241 ? -14.781 4.020 27.480 1.00 95.00 241 LEU A N 1
ATOM 1835 C CA . LEU A 1 241 ? -14.504 3.257 28.702 1.00 95.00 241 LEU A CA 1
ATOM 1836 C C . LEU A 1 241 ? -13.092 3.481 29.263 1.00 95.00 241 LEU A C 1
ATOM 1838 O O . LEU A 1 241 ? -12.745 2.902 30.297 1.00 95.00 241 LEU A O 1
ATOM 1842 N N . GLY A 1 242 ? -12.307 4.369 28.646 1.00 86.69 242 GLY A N 1
ATOM 1843 C CA . GLY A 1 242 ? -10.901 4.574 28.987 1.00 86.69 242 GLY A CA 1
ATOM 1844 C C . GLY A 1 242 ? -10.004 3.474 28.416 1.00 86.69 242 GLY A C 1
ATOM 1845 O O . GLY A 1 242 ? -10.485 2.519 27.815 1.00 86.69 242 GLY A O 1
ATOM 1846 N N . GLY A 1 243 ? -8.692 3.623 28.602 1.00 78.00 243 GLY A N 1
ATOM 1847 C CA . GLY A 1 243 ? -7.679 2.662 28.159 1.00 78.00 243 GLY A CA 1
ATOM 1848 C C . GLY A 1 243 ? -6.534 3.310 27.378 1.00 78.00 243 GLY A C 1
ATOM 1849 O O . GLY A 1 243 ? -6.440 4.532 27.269 1.00 78.00 243 GLY A O 1
ATOM 1850 N N . GLY A 1 244 ? -5.619 2.477 26.882 1.00 66.44 244 GLY A N 1
ATOM 1851 C CA . GLY A 1 244 ? -4.522 2.870 25.995 1.00 66.44 244 GLY A CA 1
ATOM 1852 C C . GLY A 1 244 ? -4.582 2.119 24.664 1.00 66.44 244 GLY A C 1
ATOM 1853 O O . GLY A 1 244 ? -5.571 1.473 24.346 1.00 66.44 244 GLY A O 1
ATOM 1854 N N . LYS A 1 245 ? -3.487 2.123 23.894 1.00 62.50 245 LYS A N 1
ATOM 1855 C CA . LYS A 1 245 ? -3.429 1.578 22.518 1.00 62.50 245 LYS A CA 1
ATOM 1856 C C . LYS A 1 245 ? -4.068 0.188 22.304 1.00 62.50 245 LYS A C 1
ATOM 1858 O O . LYS A 1 245 ? -4.520 -0.088 21.201 1.00 62.50 245 LYS A O 1
ATOM 1863 N N . LYS A 1 246 ? -4.052 -0.688 23.316 1.00 68.25 246 LYS A N 1
ATOM 1864 C CA . LYS A 1 246 ? -4.579 -2.067 23.251 1.00 68.25 246 LYS A CA 1
ATOM 1865 C C . LYS A 1 246 ? -5.712 -2.362 24.240 1.00 68.25 246 LYS A C 1
ATOM 1867 O O . LYS A 1 246 ? -6.147 -3.501 24.325 1.00 68.25 246 LYS A O 1
ATOM 1872 N N . THR A 1 247 ? -6.109 -1.384 25.047 1.00 80.31 247 THR A N 1
ATOM 1873 C CA . THR A 1 247 ? -7.102 -1.568 26.122 1.00 80.31 247 THR A CA 1
ATOM 1874 C C . THR A 1 247 ? -8.222 -0.539 26.069 1.00 80.31 247 THR A C 1
ATOM 1876 O O . THR A 1 247 ? -9.139 -0.602 26.882 1.00 80.31 247 THR A O 1
ATOM 1879 N N . SER A 1 248 ? -8.141 0.420 25.143 1.00 91.44 248 SER A N 1
ATOM 1880 C CA . SER A 1 248 ? -9.209 1.373 24.883 1.00 91.44 248 SER A CA 1
ATOM 1881 C C . SER A 1 248 ? -10.438 0.656 24.349 1.00 91.44 248 SER A C 1
ATOM 1883 O O . SER A 1 248 ? -10.328 -0.204 23.479 1.00 91.44 248 SER A O 1
ATOM 1885 N N . ALA A 1 249 ? -11.605 1.049 24.846 1.00 95.81 249 ALA A N 1
ATOM 1886 C CA . ALA A 1 249 ? -12.879 0.505 24.409 1.00 95.81 249 ALA A CA 1
ATOM 1887 C C . ALA A 1 249 ? -13.981 1.567 24.457 1.00 95.81 249 ALA A C 1
ATOM 1889 O O . ALA A 1 249 ? -13.874 2.587 25.147 1.00 95.81 249 ALA A O 1
ATOM 1890 N N . VAL A 1 250 ? -15.062 1.301 23.736 1.00 96.69 250 VAL A N 1
ATOM 1891 C CA . VAL A 1 250 ? -16.284 2.103 23.739 1.00 96.69 250 VAL A CA 1
ATOM 1892 C C . VAL A 1 250 ? -17.481 1.194 23.978 1.00 96.69 250 VAL A C 1
ATOM 1894 O O . VAL A 1 250 ? -17.568 0.104 23.415 1.00 96.69 250 VAL A O 1
ATOM 1897 N N . LYS A 1 251 ? -18.411 1.639 24.821 1.00 97.19 251 LYS A N 1
ATOM 1898 C CA . LYS A 1 251 ? -19.708 0.989 24.992 1.00 97.19 251 LYS A CA 1
ATOM 1899 C C . LYS A 1 251 ? -20.727 1.651 24.074 1.00 97.19 251 LYS A C 1
ATOM 1901 O O . LYS A 1 251 ? -20.931 2.859 24.170 1.00 97.19 251 LYS A O 1
ATOM 1906 N N . VAL A 1 252 ? -21.368 0.870 23.215 1.00 96.62 252 VAL A N 1
ATOM 1907 C CA . VAL A 1 252 ? -22.443 1.302 22.314 1.00 96.62 252 VAL A CA 1
ATOM 1908 C C . VAL A 1 252 ? -23.656 0.436 22.624 1.00 96.62 252 VAL A C 1
ATOM 1910 O O . VAL A 1 252 ? -23.606 -0.773 22.426 1.00 96.62 252 VAL A O 1
ATOM 1913 N N . GLY A 1 253 ? -24.725 1.039 23.147 1.00 91.75 253 GLY A N 1
ATOM 1914 C CA . GLY A 1 253 ? -25.861 0.270 23.660 1.00 91.75 253 GLY A CA 1
ATOM 1915 C C . GLY A 1 253 ? -25.424 -0.671 24.786 1.00 91.75 253 GLY A C 1
ATOM 1916 O O . GLY A 1 253 ? -24.854 -0.228 25.788 1.00 91.75 253 GLY A O 1
ATOM 1917 N N . GLU A 1 254 ? -25.669 -1.968 24.616 1.00 90.94 254 GLU A N 1
ATOM 1918 C CA . GLU A 1 254 ? -25.255 -3.000 25.575 1.00 90.94 254 GLU A CA 1
ATOM 1919 C C . GLU A 1 254 ? -23.895 -3.623 25.239 1.00 90.94 254 GLU A C 1
ATOM 1921 O O . GLU A 1 254 ? -23.268 -4.229 26.111 1.00 90.94 254 GLU A O 1
ATOM 1926 N N . LYS A 1 255 ? -23.398 -3.432 24.011 1.00 94.44 255 LYS A N 1
ATOM 1927 C CA . LYS A 1 255 ? -22.132 -4.007 23.554 1.00 94.44 255 LYS A CA 1
ATOM 1928 C C . LYS A 1 255 ? -20.935 -3.117 23.854 1.00 94.44 255 LYS A C 1
ATOM 1930 O O . LYS A 1 255 ? -20.994 -1.889 23.805 1.00 94.44 255 LYS A O 1
ATOM 1935 N N . THR A 1 256 ? -19.808 -3.771 24.105 1.00 95.81 256 THR A N 1
ATOM 1936 C CA . THR A 1 256 ? -18.495 -3.134 24.207 1.00 95.81 256 THR A CA 1
ATOM 1937 C C . THR A 1 256 ? -17.680 -3.505 22.979 1.00 95.81 256 THR A C 1
ATOM 1939 O O . THR A 1 256 ? -17.580 -4.683 22.649 1.00 95.81 256 THR A O 1
ATOM 1942 N N . TYR A 1 257 ? -17.088 -2.507 22.332 1.00 96.50 257 TYR A N 1
ATOM 1943 C CA . TYR A 1 257 ? -16.170 -2.682 21.211 1.00 96.50 257 TYR A CA 1
ATOM 1944 C C . TYR A 1 257 ? -14.778 -2.210 21.620 1.00 96.50 257 TYR A C 1
ATOM 1946 O O . TYR A 1 257 ? -14.625 -1.123 22.190 1.00 96.50 257 TYR A O 1
ATOM 1954 N N . ASN A 1 258 ? -13.761 -3.011 21.308 1.00 95.88 258 ASN A N 1
ATOM 1955 C CA . ASN A 1 258 ? -12.371 -2.592 21.454 1.00 95.88 258 ASN A CA 1
ATOM 1956 C C . ASN A 1 258 ? -12.053 -1.470 20.456 1.00 95.88 258 ASN A C 1
ATOM 1958 O O . ASN A 1 258 ? -12.637 -1.394 19.372 1.00 95.88 258 ASN A O 1
ATOM 1962 N N . LEU A 1 259 ? -11.124 -0.592 20.830 1.00 94.94 259 LEU A N 1
ATOM 1963 C CA . LEU A 1 259 ? -10.591 0.456 19.968 1.00 94.94 259 LEU A CA 1
ATOM 1964 C C . LEU A 1 259 ? -9.129 0.158 19.635 1.00 94.94 259 LEU A C 1
ATOM 1966 O O . LEU A 1 259 ? -8.257 0.215 20.508 1.00 94.94 259 LEU A O 1
ATOM 1970 N N . TYR A 1 260 ? -8.848 -0.080 18.358 1.00 93.69 260 TYR A N 1
ATOM 1971 C CA . TYR A 1 260 ? -7.490 -0.182 17.847 1.00 93.69 260 TYR A CA 1
ATOM 1972 C C . TYR A 1 260 ? -6.975 1.203 17.441 1.00 93.69 260 TYR A C 1
ATOM 1974 O O . TYR A 1 260 ? -7.413 1.806 16.463 1.00 93.69 260 TYR A O 1
ATOM 1982 N N . LEU A 1 261 ? -6.029 1.739 18.217 1.00 91.94 261 LEU A N 1
ATOM 1983 C CA . LEU A 1 261 ? -5.449 3.065 17.977 1.00 91.94 261 LEU A CA 1
ATOM 1984 C C . LEU A 1 261 ? -4.146 2.924 17.182 1.00 91.94 261 LEU A C 1
ATOM 1986 O O . LEU A 1 261 ? -3.048 2.873 17.748 1.00 91.94 261 LEU A O 1
ATOM 1990 N N . SER A 1 262 ? -4.263 2.794 15.863 1.00 86.06 262 SER A N 1
ATOM 1991 C CA . SER A 1 262 ? -3.126 2.477 14.991 1.00 86.06 262 SER A CA 1
ATOM 1992 C C . SER A 1 262 ? -2.166 3.659 14.811 1.00 86.06 262 SER A C 1
ATOM 1994 O O . SER A 1 262 ? -0.949 3.467 14.764 1.00 86.06 262 SER A O 1
ATOM 1996 N N . ASN A 1 263 ? -2.694 4.886 14.847 1.00 87.38 263 ASN A N 1
ATOM 1997 C CA . ASN A 1 263 ? -1.933 6.122 14.694 1.00 87.38 263 ASN A CA 1
ATOM 1998 C C . ASN A 1 263 ? -1.493 6.708 16.061 1.00 87.38 263 ASN A C 1
ATOM 2000 O O . ASN A 1 263 ? -2.333 6.965 16.936 1.00 87.38 263 ASN A O 1
ATOM 2004 N N . PRO A 1 264 ? -0.190 6.989 16.276 1.00 86.31 264 PRO A N 1
ATOM 2005 C CA . PRO A 1 264 ? 0.302 7.587 17.520 1.00 86.31 264 PRO A CA 1
ATOM 2006 C C . PRO A 1 264 ? -0.320 8.947 17.863 1.00 86.31 264 PRO A C 1
ATOM 2008 O O . PRO A 1 264 ? -0.527 9.235 19.042 1.00 86.31 264 PRO A O 1
ATOM 2011 N N . LYS A 1 265 ? -0.656 9.773 16.862 1.00 88.50 265 LYS A N 1
ATOM 2012 C CA . LYS A 1 265 ? -1.314 11.073 17.080 1.00 88.50 265 LYS A CA 1
ATOM 2013 C C . LYS A 1 265 ? -2.720 10.886 17.646 1.00 88.50 265 LYS A C 1
ATOM 2015 O O . LYS A 1 265 ? -3.059 11.531 18.629 1.00 88.50 265 LYS A O 1
ATOM 2020 N N . VAL A 1 266 ? -3.486 9.935 17.104 1.00 90.44 266 VAL A N 1
ATOM 2021 C CA . VAL A 1 266 ? -4.801 9.543 17.647 1.00 90.44 266 VAL A CA 1
ATOM 2022 C C . VAL A 1 266 ? -4.662 9.026 19.073 1.00 90.44 266 VAL A C 1
ATOM 2024 O O . VAL A 1 266 ? -5.393 9.458 19.961 1.00 90.44 266 VAL A O 1
ATOM 2027 N N . THR A 1 267 ? -3.684 8.145 19.310 1.00 89.69 267 THR A N 1
ATOM 2028 C CA . THR A 1 267 ? -3.406 7.619 20.654 1.00 89.69 267 THR A CA 1
ATOM 2029 C C . THR A 1 267 ? -3.161 8.757 21.644 1.00 89.69 267 THR A C 1
ATOM 2031 O O . THR A 1 267 ? -3.677 8.725 22.757 1.00 89.69 267 THR A O 1
ATOM 2034 N N . GLN A 1 268 ? -2.397 9.778 21.248 1.00 89.50 268 GLN A N 1
ATOM 2035 C CA . GLN A 1 268 ? -2.137 10.940 22.090 1.00 89.50 268 GLN A CA 1
ATOM 2036 C C . GLN A 1 268 ? -3.390 11.800 22.310 1.00 89.50 268 GLN A C 1
ATOM 2038 O O . GLN A 1 268 ? -3.617 12.227 23.438 1.00 89.50 268 GLN A O 1
ATOM 2043 N N . SER A 1 269 ? -4.212 12.016 21.280 1.00 90.06 269 SER A N 1
ATOM 2044 C CA . SER A 1 269 ? -5.464 12.779 21.385 1.00 90.06 269 SER A CA 1
ATOM 2045 C C . SER A 1 269 ? -6.498 12.125 22.305 1.00 90.06 269 SER A C 1
ATOM 2047 O O . SER A 1 269 ? -7.225 12.830 22.992 1.00 90.06 269 SER A O 1
ATOM 2049 N N . ILE A 1 270 ? -6.566 10.792 22.351 1.00 89.62 270 ILE A N 1
ATOM 2050 C CA . ILE A 1 270 ? -7.542 10.080 23.194 1.00 89.62 270 ILE A CA 1
ATOM 2051 C C . ILE A 1 270 ? -7.123 10.058 24.671 1.00 89.62 270 ILE A C 1
ATOM 2053 O O . ILE A 1 270 ? -7.988 10.003 25.540 1.00 89.62 270 ILE A O 1
ATOM 2057 N N . LYS A 1 271 ? -5.823 10.151 24.992 1.00 86.44 271 LYS A N 1
ATOM 2058 C CA . LYS A 1 271 ? -5.340 10.122 26.390 1.00 86.44 271 LYS A CA 1
ATOM 2059 C C . LYS A 1 271 ? -5.948 11.208 27.282 1.00 86.44 271 LYS A C 1
ATOM 2061 O O . LYS A 1 271 ? -6.020 11.006 28.489 1.00 86.44 271 LYS A O 1
ATOM 2066 N N . SER A 1 272 ? -6.333 12.352 26.719 1.00 86.00 272 SER A N 1
ATOM 2067 C CA . SER A 1 272 ? -6.956 13.452 27.466 1.00 86.00 272 SER A CA 1
ATOM 2068 C C . SER A 1 272 ? -8.466 13.287 27.655 1.00 86.00 272 SER A C 1
ATOM 2070 O O . SER A 1 272 ? -9.074 14.080 28.370 1.00 86.00 272 SER A O 1
ATOM 2072 N N . VAL A 1 273 ? -9.087 12.284 27.032 1.00 90.69 273 VAL A N 1
ATOM 2073 C CA . VAL A 1 273 ? -10.526 12.031 27.141 1.00 90.69 273 VAL A CA 1
ATOM 2074 C C . VAL A 1 273 ? -10.792 11.198 28.393 1.00 90.69 273 VAL A C 1
ATOM 2076 O O . VAL A 1 273 ? -10.261 10.098 28.549 1.00 90.69 273 VAL A O 1
ATOM 2079 N N . ALA A 1 274 ? -11.626 11.707 29.301 1.00 92.25 274 ALA A N 1
ATOM 2080 C CA . ALA A 1 274 ? -11.937 11.016 30.547 1.00 92.25 274 ALA A CA 1
ATOM 2081 C C . ALA A 1 274 ? -12.754 9.735 30.303 1.00 92.25 274 ALA A C 1
ATOM 2083 O O . ALA A 1 274 ? -13.643 9.689 29.447 1.00 92.25 274 ALA A O 1
ATOM 2084 N N . LYS A 1 275 ? -12.503 8.693 31.102 1.00 94.56 275 LYS A N 1
ATOM 2085 C CA . LYS A 1 275 ? -13.372 7.509 31.154 1.00 94.56 275 LYS A CA 1
ATOM 2086 C C . LYS A 1 275 ? -14.799 7.930 31.524 1.00 94.56 275 LYS A C 1
ATOM 2088 O O . LYS A 1 275 ? -14.988 8.752 32.412 1.00 94.56 275 LYS A O 1
ATOM 2093 N N . GLY A 1 276 ? -15.791 7.335 30.869 1.00 94.75 276 GLY A N 1
ATOM 2094 C CA . GLY A 1 276 ? -17.206 7.660 31.048 1.00 94.75 276 GLY A CA 1
ATOM 2095 C C . GLY A 1 276 ? -17.698 8.809 30.166 1.00 94.75 276 GLY A C 1
ATOM 2096 O O . GLY A 1 276 ? -18.889 9.100 30.172 1.00 94.75 276 GLY A O 1
ATOM 2097 N N . THR A 1 277 ? -16.818 9.442 29.384 1.00 95.56 277 THR A N 1
ATOM 2098 C CA . THR A 1 277 ? -17.212 10.512 28.459 1.00 95.56 277 THR A CA 1
ATOM 2099 C C . THR A 1 277 ? -18.115 9.954 27.360 1.00 95.56 277 THR A C 1
ATOM 2101 O O . THR A 1 277 ? -17.781 8.949 26.728 1.00 95.56 277 THR A O 1
ATOM 2104 N N . ALA A 1 278 ? -19.249 10.613 27.117 1.00 96.12 278 ALA A N 1
ATOM 2105 C CA . ALA A 1 278 ? -20.055 10.373 25.927 1.00 96.12 278 ALA A CA 1
ATOM 2106 C C . ALA A 1 278 ? -19.299 10.885 24.695 1.00 96.12 278 ALA A C 1
ATOM 2108 O O . ALA A 1 278 ? -18.820 12.018 24.677 1.00 96.12 278 ALA A O 1
ATOM 2109 N N . VAL A 1 279 ? -19.172 10.040 23.679 1.00 95.00 279 VAL A N 1
ATOM 2110 C CA . VAL A 1 279 ? -18.411 10.327 22.467 1.00 95.00 279 VAL A CA 1
ATOM 2111 C C . VAL A 1 279 ? -19.263 10.073 21.237 1.00 95.00 279 VAL A C 1
ATOM 2113 O O . VAL A 1 279 ? -20.063 9.140 21.194 1.00 95.00 279 VAL A O 1
ATOM 2116 N N . GLN A 1 280 ? -19.037 10.905 20.227 1.00 94.94 280 GLN A N 1
ATOM 2117 C CA . GLN A 1 280 ? -19.464 10.660 18.862 1.00 94.94 280 GLN A CA 1
ATOM 2118 C C . GLN A 1 280 ? -18.210 10.692 17.990 1.00 94.94 280 GLN A C 1
ATOM 2120 O O . GLN A 1 280 ? -17.741 11.754 17.571 1.00 94.94 280 GLN A O 1
ATOM 2125 N N . TRP A 1 281 ? -17.624 9.529 17.738 1.00 95.38 281 TRP A N 1
ATOM 2126 C CA . TRP A 1 281 ? -16.418 9.384 16.919 1.00 95.38 281 TRP A CA 1
ATOM 2127 C C . TRP A 1 281 ? -16.729 8.695 15.596 1.00 95.38 281 TRP A C 1
ATOM 2129 O O . TRP A 1 281 ? -17.847 8.244 15.364 1.00 95.38 281 TRP A O 1
ATOM 2139 N N . VAL A 1 282 ? -15.741 8.639 14.712 1.00 94.88 282 VAL A N 1
ATOM 2140 C CA . VAL A 1 282 ? -15.748 7.727 13.567 1.00 94.88 282 VAL A CA 1
ATOM 2141 C C . VAL A 1 282 ? -14.701 6.645 13.816 1.00 94.88 282 VAL A C 1
ATOM 2143 O O . VAL A 1 282 ? -13.642 6.913 14.381 1.00 94.88 282 VAL A O 1
ATOM 2146 N N . GLY A 1 283 ? -14.990 5.419 13.414 1.00 94.38 283 GLY A N 1
ATOM 2147 C CA . GLY A 1 283 ? -14.001 4.351 13.362 1.00 94.38 283 GLY A CA 1
ATOM 2148 C C . GLY A 1 283 ? -14.221 3.479 12.142 1.00 94.38 283 GLY A C 1
ATOM 2149 O O . GLY A 1 283 ? -15.279 3.529 11.520 1.00 94.38 283 GLY A O 1
ATOM 2150 N N . ILE A 1 284 ? -13.211 2.698 11.796 1.00 93.94 284 ILE A N 1
ATOM 2151 C CA . ILE A 1 284 ? -13.284 1.694 10.739 1.00 93.94 284 ILE A CA 1
ATOM 2152 C C . ILE A 1 284 ? -13.641 0.367 11.407 1.00 93.94 284 ILE A C 1
ATOM 2154 O O . ILE A 1 284 ? -12.955 -0.045 12.343 1.00 93.94 284 ILE A O 1
ATOM 2158 N N . LEU A 1 285 ? -14.724 -0.287 10.984 1.00 95.44 285 LEU A N 1
ATOM 2159 C CA . LEU A 1 285 ? -15.137 -1.563 11.578 1.00 95.44 285 LEU A CA 1
ATOM 2160 C C . LEU A 1 285 ? -14.199 -2.690 11.143 1.00 95.44 285 LEU A C 1
ATOM 2162 O O . LEU A 1 285 ? -14.131 -3.014 9.961 1.00 95.44 285 LEU A O 1
ATOM 2166 N N . HIS A 1 286 ? -13.523 -3.327 12.092 1.00 93.69 286 HIS A N 1
ATOM 2167 C CA . HIS A 1 286 ? -12.597 -4.432 11.861 1.00 93.69 286 HIS A CA 1
ATOM 2168 C C . HIS A 1 286 ? -13.079 -5.720 12.528 1.00 93.69 286 HIS A C 1
ATOM 2170 O O . HIS A 1 286 ? -13.848 -5.707 13.489 1.00 93.69 286 HIS A O 1
ATOM 2176 N N . PHE A 1 287 ? -12.576 -6.844 12.020 1.00 95.31 287 PHE A N 1
ATOM 2177 C CA . PHE A 1 287 ? -12.709 -8.149 12.652 1.00 95.31 287 PHE A CA 1
ATOM 2178 C C . PHE A 1 287 ? -11.319 -8.687 12.985 1.00 95.31 287 PHE A C 1
ATOM 2180 O O . PHE A 1 287 ? -10.539 -9.018 12.090 1.00 95.31 287 PHE A O 1
ATOM 2187 N N . HIS A 1 288 ? -10.997 -8.759 14.273 1.00 91.44 288 HIS A N 1
ATOM 2188 C CA . HIS A 1 288 ? -9.688 -9.179 14.756 1.00 91.44 288 HIS A CA 1
ATOM 2189 C C . HIS A 1 288 ? -9.841 -10.207 15.872 1.00 91.44 288 HIS A C 1
ATOM 2191 O O . HIS A 1 288 ? -10.579 -9.995 16.826 1.00 91.44 288 HIS A O 1
ATOM 2197 N N . LYS A 1 289 ? -9.128 -11.338 15.765 1.00 90.69 289 LYS A N 1
ATOM 2198 C CA . LYS A 1 289 ? -9.126 -12.414 16.779 1.00 90.69 289 LYS A CA 1
ATOM 2199 C C . LYS A 1 289 ? -10.529 -12.839 17.239 1.00 90.69 289 LYS A C 1
ATOM 2201 O O . LYS A 1 289 ? -10.756 -13.051 18.424 1.00 90.69 289 LYS A O 1
ATOM 2206 N N . ASN A 1 290 ? -11.438 -13.017 16.283 1.00 91.88 290 ASN A N 1
ATOM 2207 C CA . ASN A 1 290 ? -12.833 -13.406 16.509 1.00 91.88 290 ASN A CA 1
ATOM 2208 C C . ASN A 1 290 ? -13.708 -12.357 17.215 1.00 91.88 290 ASN A C 1
ATOM 2210 O O . ASN A 1 290 ? -14.821 -12.676 17.625 1.00 91.88 290 ASN A O 1
ATOM 2214 N N . GLU A 1 291 ? -13.259 -11.105 17.293 1.00 94.12 291 GLU A N 1
ATOM 2215 C CA . GLU A 1 291 ? -14.024 -9.997 17.859 1.00 94.12 291 GLU A CA 1
ATOM 2216 C C . GLU A 1 291 ? -14.186 -8.864 16.840 1.00 94.12 291 GLU A C 1
ATOM 2218 O O . GLU A 1 291 ? -13.309 -8.614 16.009 1.00 94.12 291 GLU A O 1
ATOM 2223 N N . LEU A 1 292 ? -15.330 -8.178 16.902 1.00 96.56 292 LEU A N 1
ATOM 2224 C CA . LEU A 1 292 ? -15.519 -6.912 16.199 1.00 96.56 292 LEU A CA 1
ATOM 2225 C C . LEU A 1 292 ? -14.884 -5.789 17.017 1.00 96.56 292 LEU A C 1
ATOM 2227 O O . LEU A 1 292 ? -15.133 -5.659 18.217 1.00 96.56 292 LEU A O 1
ATOM 2231 N N . GLU A 1 293 ? -14.110 -4.944 16.354 1.00 96.38 293 GLU A N 1
ATOM 2232 C CA . GLU A 1 293 ? -13.467 -3.777 16.951 1.00 96.38 293 GLU A CA 1
ATOM 2233 C C . GLU A 1 293 ? -13.547 -2.577 16.005 1.00 96.38 293 GLU A C 1
ATOM 2235 O O . GLU A 1 293 ? -13.887 -2.720 14.831 1.00 96.38 293 GLU A O 1
ATOM 2240 N N . PHE A 1 294 ? -13.233 -1.385 16.508 1.00 96.12 294 PHE A N 1
ATOM 2241 C CA . PHE A 1 294 ? -13.092 -0.197 15.671 1.00 96.12 294 PHE A CA 1
ATOM 2242 C C . PHE A 1 294 ? -11.639 0.265 15.626 1.00 96.12 294 PHE A C 1
ATOM 2244 O O . PHE A 1 294 ? -11.043 0.554 16.665 1.00 96.12 294 PHE A O 1
ATOM 2251 N N . GLU A 1 295 ? -11.077 0.413 14.430 1.00 94.00 295 GLU A N 1
ATOM 2252 C CA . GLU A 1 295 ? -9.830 1.148 14.242 1.00 94.00 295 GLU A CA 1
ATOM 2253 C C . GLU A 1 295 ? -10.102 2.656 14.200 1.00 94.00 295 GLU A C 1
ATOM 2255 O O . GLU A 1 295 ? -10.983 3.135 13.486 1.00 94.00 295 GLU A O 1
ATOM 2260 N N . ILE A 1 296 ? -9.304 3.424 14.942 1.00 93.00 296 ILE A N 1
ATOM 2261 C CA . ILE A 1 296 ? -9.233 4.878 14.805 1.00 93.00 296 ILE A CA 1
ATOM 2262 C C . ILE A 1 296 ? -7.795 5.238 14.437 1.00 93.00 296 ILE A C 1
ATOM 2264 O O . ILE A 1 296 ? -6.873 5.155 15.254 1.00 93.00 296 ILE A O 1
ATOM 2268 N N . ASN A 1 297 ? -7.609 5.658 13.190 1.00 90.94 297 ASN A N 1
ATOM 2269 C CA . ASN A 1 297 ? -6.296 5.910 12.595 1.00 90.94 297 ASN A CA 1
ATOM 2270 C C . ASN A 1 297 ? -6.080 7.373 12.179 1.00 90.94 297 ASN A C 1
ATOM 2272 O O . ASN A 1 297 ? -4.986 7.758 11.769 1.00 90.94 297 ASN A O 1
ATOM 2276 N N . ASN A 1 298 ? -7.102 8.214 12.342 1.00 90.56 298 ASN A N 1
ATOM 2277 C CA . ASN A 1 298 ? -7.086 9.600 11.910 1.00 90.56 298 ASN A CA 1
ATOM 2278 C C . ASN A 1 298 ? -7.686 10.521 12.979 1.00 90.56 298 ASN A C 1
ATOM 2280 O O . ASN A 1 298 ? -8.767 10.274 13.509 1.00 90.56 298 ASN A O 1
ATOM 2284 N N . THR A 1 299 ? -6.999 11.620 13.296 1.00 90.00 299 THR A N 1
ATOM 2285 C CA . THR A 1 299 ? -7.454 12.580 14.315 1.00 90.00 299 THR A CA 1
ATOM 2286 C C . THR A 1 299 ? -8.753 13.283 13.926 1.00 90.00 299 THR A C 1
ATOM 2288 O O . THR A 1 299 ? -9.520 13.660 14.807 1.00 90.00 299 THR A O 1
ATOM 2291 N N . ASN A 1 300 ? -9.057 13.393 12.627 1.00 89.38 300 ASN A N 1
ATOM 2292 C CA . ASN A 1 300 ? -10.322 13.956 12.145 1.00 89.38 300 ASN A CA 1
ATOM 2293 C C . ASN A 1 300 ? -11.545 13.138 12.588 1.00 89.38 300 ASN A C 1
ATOM 2295 O O . ASN A 1 300 ? -12.658 13.663 12.613 1.00 89.38 300 ASN A O 1
ATOM 2299 N N . PHE A 1 301 ? -11.351 11.869 12.954 1.00 92.19 301 PHE A N 1
ATOM 2300 C CA . PHE A 1 301 ? -12.428 10.987 13.398 1.00 92.19 301 PHE A CA 1
ATOM 2301 C C . PHE A 1 301 ? -12.884 11.308 14.828 1.00 92.19 301 PHE A C 1
ATOM 2303 O O . PHE A 1 301 ? -14.007 10.983 15.214 1.00 92.19 301 PHE A O 1
ATOM 2310 N N . LEU A 1 302 ? -12.030 11.986 15.598 1.00 91.06 302 LEU A N 1
ATOM 2311 C CA . LEU A 1 302 ? -12.295 12.382 16.980 1.00 91.06 302 LEU A CA 1
ATOM 2312 C C . LEU A 1 302 ? -12.966 13.754 17.095 1.00 91.06 302 LEU A C 1
ATOM 2314 O O . LEU A 1 302 ? -13.471 14.092 18.162 1.00 91.06 302 LEU A O 1
ATOM 2318 N N . LEU A 1 303 ? -12.944 14.555 16.024 1.00 84.06 303 LEU A N 1
ATOM 2319 C CA . LEU A 1 303 ? -13.433 15.931 16.057 1.00 84.06 303 LEU A CA 1
ATOM 2320 C C . LEU A 1 303 ? -14.952 15.973 16.281 1.00 84.06 303 LEU A C 1
ATOM 2322 O O . LEU A 1 303 ? -15.668 15.244 15.585 1.00 84.06 303 LEU A O 1
ATOM 2326 N N . PRO A 1 304 ? -15.449 16.836 17.187 1.00 70.81 304 PRO A N 1
ATOM 2327 C CA . PRO A 1 304 ? -16.881 17.021 17.391 1.00 70.81 304 PRO A CA 1
ATOM 2328 C C . PRO A 1 304 ? -17.532 17.566 16.115 1.00 70.81 304 PRO A C 1
ATOM 2330 O O . PRO A 1 304 ? -16.900 18.315 15.364 1.00 70.81 304 PRO A O 1
ATOM 2333 N N . ARG A 1 305 ? -18.782 17.171 15.865 1.00 62.62 305 ARG A N 1
ATOM 2334 C CA . ARG A 1 305 ? -19.641 17.734 14.820 1.00 62.62 305 ARG A CA 1
ATOM 2335 C C . ARG A 1 305 ? -21.069 17.839 15.293 1.00 62.62 305 ARG A C 1
ATOM 2337 O O . ARG A 1 305 ? -21.493 16.902 15.997 1.00 62.62 305 ARG A O 1
#

Mean predicted aligned error: 4.96 Å

Sequence (305 aa):
VYVYSNHWKSGAGDAGLEKTRIQNAGVLRKRLNEIFKVNPDANVIIGGDLNTHYNQLQRYPKMGRTAVQDVLGSQGSIEKFTSADNNGAVLYNLWYDVEPSQRRSDSYQGEWGTLMQIIISKSLANGSGVDYVGNTFGAVVIDGLTAKSPARVPNPVTLYGPGAGVSDHFPVMATFAVYNKDAKEAIPLKRPEVTPSAALTEIPGPIDRSKLIRASALEKMSAEQIANSINELIVIDGTFLGGGKKTSAVKVGEKTYNLYLSNPKVTQSIKSVAKGTAVQWVGILHFHKNELEFEINNTNFLLPR

Foldseek 3Di:
DAEAEDDFFADQQDLVSQVRLLVVLQVVQVVQLVVCVVPLLDKYKYWYQSNYALQSCLQHVVNVDGRQCHRQQEFQAPCVLVDPPSSSRHKYKCLSLDDPQQQAWADALQFGGNRTTIIITSNQQFQAFKHWAGPQKHFDQDDPAQADPDLSAGFPWDPFDVIDHDHRTTDIDTDIDGDHRPGGDPGNRDGHGDRHNDTDGSDPDADDQVPAAEPLCVVVDDSVVVNSQAQPKYWYFFFWQDDAQFATWTDDPNDIAAEHESAPVSRVVCNPPDGRDGATFIFGWHQDPNGIHTYDSDPSRRDDD

pLDDT: mean 91.75, std 7.85, range [52.59, 98.69]

Radius of gyration: 22.48 Å; Cα contacts (8 Å, |Δi|>4): 670; chains: 1; bounding box: 55×34×68 Å

Secondary structure (DSSP, 8-state):
-EEEEEEPPS-TT-HHHHHHHHHHHHHHHHHHHHHHHH-TT--EEEEEE-SS-TTHHHH-TT-SS-IIIIIS-EE--HHHHH-S---S--EEEGGGGS-GGG--SEEETTEEE--EEEEEEGGGSSSSSEEE-TT--EE---BTTTEETTTTEEB--B-STT-B--BSB--EE--EEE--TT--PPPS--PPP---SSPPBSS-S---GGGSEEGGGGGGS-HHHHHHHTT-EEEEEEEE----TTT-EEEETTEEEEEE--SHHHHHHHTTSPTT-EEEEEEEEEEETTEEEEE---GGGSS--